Protein AF-A0A7C6B3S3-F1 (afdb_monomer)

Radius of gyration: 35.42 Å; Cα contacts (8 Å, |Δi|>4): 710; chains: 1; bounding box: 108×41×138 Å

Solvent-accessible surface area (backbone atoms only — not comparable to full-atom values): 19654 Å² total; per-residue (Å²): 138,85,82,85,85,85,84,78,84,82,81,82,79,75,81,81,76,79,78,76,74,75,76,74,78,47,40,85,30,34,66,40,97,42,70,70,53,18,50,42,45,43,53,39,39,63,41,96,55,43,58,76,53,34,40,85,61,38,69,38,46,30,40,84,36,78,97,52,14,33,35,31,37,24,26,23,55,91,42,70,85,39,47,28,37,41,39,25,62,50,84,74,76,71,80,56,57,76,41,40,40,87,33,80,65,52,55,71,48,27,44,33,47,37,73,55,35,57,54,45,62,74,61,28,47,87,62,33,31,43,70,36,30,50,58,38,74,49,68,94,46,97,83,47,70,33,37,33,35,40,23,69,58,47,23,37,44,33,36,28,89,76,62,91,67,81,86,44,66,30,56,40,42,71,73,56,29,59,54,40,51,75,64,54,23,53,81,50,35,31,56,63,75,36,51,76,39,84,47,62,23,59,75,68,45,38,26,40,40,30,43,28,67,35,19,34,42,36,35,31,67,37,76,97,54,46,78,42,72,35,63,41,41,71,62,52,27,61,56,40,52,74,47,49,30,38,68,23,67,36,17,47,69,74,39,58,77,39,80,43,98,88,65,30,38,39,31,38,28,70,46,27,34,40,35,28,43,88,98,50,76,58,41,83,45,66,55,82,63,45,80,45,57,39,76,84,62,82,82,77,84,76,55,86,73,38,72,48,71,40,39,56,48,36,19,27,84,88,67,48,74,51,84,90,62,91,57,88,86,87,66,98,46,62,90,59,37,37,78,50,80,54,69,51,32,33,38,39,35,57

Foldseek 3Di:
DDDDDDDDDDDDDDPPPPPPPPPPFQDFQAPQPDPLVSVLSVVQCPPPNVVQQFDPPWPDHWDDFLVAKIKTWTATPVGRPQIKIKIAQHSDSDFAPQCFLVDRGGGRIEIQGRQRCVVCVVCDCVRQNAWSYHWDWFDDFPLAIWIWTHHDQLKIKIAQPPDPDDDGIEMDHPPVSVVLVVCVHCVWQRAWPDYWDWDAFCLRWIWIWTHHRFWIKIATCDDPRHRDIEIGGPPRRVVCVVQPHLNGQFHAWPDYWDQDPVQKIWTHGPQFIWIDHVVGHIDTGGDFDDKDKPPPDPPDDDDAFDKDKIFIWTAHPVRDTDPPDFDDDDDPDCVVWNWDDDTRMIMIHD

Sequence (350 aa):
MVHPPMRYPRLLLLPAALACGLAQTVDVGTGAPNEAIRQRFIQAYFRNGFYTLVSLPPASPVRSFGGTGLIQLFHGAADEKATYAIIKADTSTAYPPAGQGDEGPPIDTFQVLAEMYAYYSDVSVGTAGFPTTDTRTCPPTNAGACQYQLFSKNYALFVYPQATSGQQSFLIKDPFYTSWKNAGGASTLGPATGNESTVKSSGGTSGVFQPFANGALVRITSGTYNGRSFMVQQPVWALYLYHGGYSGLLGFPLSDELALADGRRRQNFEGGSVEYAPGSAATLRLPVSNVSIQPATTPVRMNLGETLTLTVVLYAANGTQLTDRAVNWSTSNGRVVSLQVSGNSVILKA

pLDDT: mean 90.24, std 14.17, range [36.56, 98.69]

Secondary structure (DSSP, 8-state):
--PPPP-----------------PPP-TTTT-SSHHHHHHHHHHHHGGGGGGTB-SS-SS-SEEETTTEEEEEEEBSS-TT-EEEEEESSS--SPPPTTTTS-SS---EEEE-HHHHHHHHHH-HHHH-SB-S--EEPPP-TT---EEEEETTTEEEEE-TT--SS--EEEE-TTHHHHHHHTTGGGTT-SBSS--EEEE-TTS-EEEEEEETTEEEEEE-SST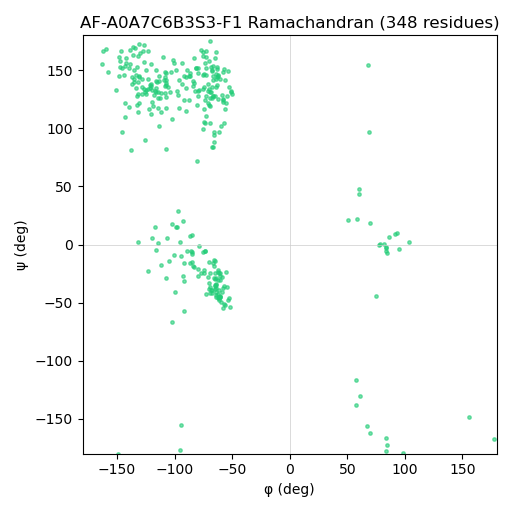TTT-EEEEETTHHHHHHHTTGGGTTS-SB-S-PEEPTTS-EEEEETTEEEEE-TTS--EEEPPP-EEEEES--SS----TT-EEEEEEEEE-TTS-EE-SS------S-TTT-EEEEETTEEEEE-

Nearest PDB structures (foldseek):
  6swz-assembly1_AAA  TM=6.011E-01  e=1.519E-09  Corynebacterium glutamicum
  6sx4-assembly2_BBB  TM=5.740E-01  e=7.063E-09  Corynebacterium glutamicum
  6sx4-assembly4_DDD  TM=5.746E-01  e=8.327E-09  Corynebacterium glutamicum
  1flr-assembly1_H  TM=1.491E-01  e=3.549E+00  Mus musculus

Structure (mmCIF, N/CA/C/O backbone):
data_AF-A0A7C6B3S3-F1
#
_entry.id   AF-A0A7C6B3S3-F1
#
loop_
_atom_site.group_PDB
_atom_site.id
_atom_site.type_symbol
_atom_site.label_atom_id
_atom_site.label_alt_id
_atom_site.label_comp_id
_atom_site.label_asym_id
_atom_site.label_entity_id
_atom_site.label_seq_id
_atom_site.pdbx_PDB_ins_code
_atom_site.Cartn_x
_atom_site.Cartn_y
_atom_site.Cartn_z
_atom_site.occupancy
_atom_site.B_iso_or_equiv
_atom_site.auth_seq_id
_atom_site.auth_comp_id
_atom_site.auth_asym_id
_atom_site.auth_atom_id
_atom_site.pdbx_PDB_model_num
ATOM 1 N N . MET A 1 1 ? 69.220 17.849 -84.336 1.00 40.38 1 MET A N 1
ATOM 2 C CA . MET A 1 1 ? 69.164 18.623 -83.076 1.00 40.38 1 MET A CA 1
ATOM 3 C C . MET A 1 1 ? 67.819 19.341 -83.008 1.00 40.38 1 MET A C 1
ATOM 5 O O . MET A 1 1 ? 67.604 20.279 -83.753 1.00 40.38 1 MET A O 1
ATOM 9 N N . VAL A 1 2 ? 66.816 18.628 -82.489 1.00 43.22 2 VAL A N 1
ATOM 10 C CA . VAL A 1 2 ? 65.996 18.939 -81.292 1.00 43.22 2 VAL A CA 1
ATOM 11 C C . VAL A 1 2 ? 65.063 20.150 -81.459 1.00 43.22 2 VAL A C 1
ATOM 13 O O . VAL A 1 2 ? 65.454 21.297 -81.284 1.00 43.22 2 VAL A O 1
ATOM 16 N N . HIS A 1 3 ? 63.809 19.835 -81.801 1.00 40.50 3 HIS A N 1
ATOM 17 C CA . HIS A 1 3 ? 62.628 20.703 -81.754 1.00 40.50 3 HIS A CA 1
ATOM 18 C C . HIS A 1 3 ? 62.143 20.939 -80.302 1.00 40.50 3 HIS A C 1
ATOM 20 O O . HIS A 1 3 ? 62.419 20.110 -79.431 1.00 40.50 3 HIS A O 1
ATOM 26 N N . PRO A 1 4 ? 61.423 22.045 -80.031 1.00 44.41 4 PRO A N 1
ATOM 27 C CA . PRO A 1 4 ? 61.076 22.503 -78.682 1.00 44.41 4 PRO A CA 1
ATOM 28 C C . PRO A 1 4 ? 59.874 21.745 -78.077 1.00 44.41 4 PRO A C 1
ATOM 30 O O . PRO A 1 4 ? 58.989 21.320 -78.821 1.00 44.41 4 PRO A O 1
ATOM 33 N N . PRO A 1 5 ? 59.774 21.601 -76.738 1.00 43.94 5 PRO A N 1
ATOM 34 C CA . PRO A 1 5 ? 58.640 20.923 -76.119 1.00 43.94 5 PRO A CA 1
ATOM 35 C C . PRO A 1 5 ? 57.460 21.876 -75.853 1.00 43.94 5 PRO A C 1
ATOM 37 O O . PRO A 1 5 ? 57.583 22.874 -75.140 1.00 43.94 5 PRO A O 1
ATOM 40 N N . MET A 1 6 ? 56.289 21.513 -76.385 1.00 39.38 6 MET A N 1
ATOM 41 C CA . MET A 1 6 ? 54.981 22.070 -76.021 1.00 39.38 6 MET A CA 1
ATOM 42 C C . MET A 1 6 ? 54.618 21.699 -74.573 1.00 39.38 6 MET A C 1
ATOM 44 O O . MET A 1 6 ? 54.629 20.526 -74.200 1.00 39.38 6 MET A O 1
ATOM 48 N N . ARG A 1 7 ? 54.262 22.697 -73.754 1.00 40.69 7 ARG A N 1
ATOM 49 C CA . ARG A 1 7 ? 53.704 22.506 -72.406 1.00 40.69 7 ARG A CA 1
ATOM 50 C C . ARG A 1 7 ? 52.176 22.431 -72.484 1.00 40.69 7 ARG A C 1
ATOM 52 O O . ARG A 1 7 ? 51.533 23.422 -72.809 1.00 40.69 7 ARG A O 1
ATOM 59 N N . TYR A 1 8 ? 51.609 21.274 -72.148 1.00 42.69 8 TYR A N 1
ATOM 60 C CA . TYR A 1 8 ? 50.171 21.094 -71.926 1.00 42.69 8 TYR A CA 1
ATOM 61 C C . TYR A 1 8 ? 49.786 21.481 -70.485 1.00 42.69 8 TYR A C 1
ATOM 63 O O . TYR A 1 8 ? 50.522 21.136 -69.554 1.00 42.69 8 TYR A O 1
ATOM 71 N N . PRO A 1 9 ? 48.635 22.141 -70.257 1.00 41.69 9 PRO A N 1
ATOM 72 C CA . PRO A 1 9 ? 48.113 22.364 -68.914 1.00 41.69 9 PRO A CA 1
ATOM 73 C C . PRO A 1 9 ? 47.553 21.049 -68.350 1.00 41.69 9 PRO A C 1
ATOM 75 O O . PRO A 1 9 ? 46.695 20.405 -68.954 1.00 41.69 9 PRO A O 1
ATOM 78 N N . ARG A 1 10 ? 48.050 20.630 -67.181 1.00 40.00 10 ARG A N 1
ATOM 79 C CA . ARG A 1 10 ? 47.506 19.490 -66.430 1.00 40.00 10 ARG A CA 1
ATOM 80 C C . ARG A 1 10 ? 46.190 19.905 -65.772 1.00 40.00 10 ARG A C 1
ATOM 82 O O . ARG A 1 10 ? 46.193 20.617 -64.773 1.00 40.00 10 ARG A O 1
ATOM 89 N N . LEU A 1 11 ? 45.082 19.434 -66.335 1.00 38.53 11 LEU A N 1
ATOM 90 C CA . LEU A 1 11 ? 43.764 19.454 -65.710 1.00 38.53 11 LEU A CA 1
ATOM 91 C C . LEU A 1 11 ? 43.776 18.450 -64.541 1.00 38.53 11 LEU A C 1
ATOM 93 O O . LEU A 1 11 ? 43.785 17.239 -64.755 1.00 38.53 11 LEU A O 1
ATOM 97 N N . LEU A 1 12 ? 43.851 18.946 -63.304 1.00 38.59 12 LEU A N 1
ATOM 98 C CA . LEU A 1 12 ? 43.703 18.128 -62.100 1.00 38.59 12 LEU A CA 1
ATOM 99 C C . LEU A 1 12 ? 42.212 17.794 -61.922 1.00 38.59 12 LEU A C 1
ATOM 101 O O . LEU A 1 12 ? 41.437 18.613 -61.437 1.00 38.59 12 LEU A O 1
ATOM 105 N N . LEU A 1 13 ? 41.805 16.594 -62.335 1.00 37.00 13 LEU A N 1
ATOM 106 C CA . LEU A 1 13 ? 40.528 16.006 -61.935 1.00 37.00 13 LEU A CA 1
ATOM 107 C C . LEU A 1 13 ? 40.641 15.550 -60.473 1.00 37.00 13 LEU A C 1
ATOM 109 O O . LEU A 1 13 ? 41.274 14.537 -60.181 1.00 37.00 13 LEU A O 1
ATOM 113 N N . LEU A 1 14 ? 40.038 16.308 -59.554 1.00 39.72 14 LEU A N 1
ATOM 114 C CA . LEU A 1 14 ? 39.742 15.821 -58.207 1.00 39.72 14 LEU A CA 1
ATOM 115 C C . LEU A 1 14 ? 38.632 14.760 -58.296 1.00 39.72 14 LEU A C 1
ATOM 117 O O . LEU A 1 14 ? 37.561 15.065 -58.826 1.00 39.72 14 LEU A O 1
ATOM 121 N N . PRO A 1 15 ? 38.818 13.544 -57.755 1.00 40.81 15 PRO A N 1
ATOM 122 C CA . PRO A 1 15 ? 37.702 12.642 -57.545 1.00 40.81 15 PRO A CA 1
ATOM 123 C C . PRO A 1 15 ? 36.881 13.184 -56.369 1.00 40.81 15 PRO A C 1
ATOM 125 O O . PRO A 1 15 ? 37.326 13.175 -55.222 1.00 40.81 15 PRO A O 1
ATOM 128 N N . ALA A 1 16 ? 35.677 13.679 -56.654 1.00 41.38 16 ALA A N 1
ATOM 129 C CA . ALA A 1 16 ? 34.666 13.904 -55.634 1.00 41.38 16 ALA A CA 1
ATOM 130 C C . ALA A 1 16 ? 34.256 12.533 -55.080 1.00 41.38 16 ALA A C 1
ATOM 132 O O . ALA A 1 16 ? 33.422 11.834 -55.654 1.00 41.38 16 ALA A O 1
ATOM 133 N N . ALA A 1 17 ? 34.897 12.117 -53.988 1.00 44.88 17 ALA A N 1
ATOM 134 C CA . ALA A 1 17 ? 34.453 10.985 -53.197 1.00 44.88 17 ALA A CA 1
ATOM 135 C C . ALA A 1 17 ? 33.102 11.358 -52.580 1.00 44.88 17 ALA A C 1
ATOM 137 O O . ALA A 1 17 ? 33.027 12.052 -51.566 1.00 44.88 17 ALA A O 1
ATOM 138 N N . LEU A 1 18 ? 32.026 10.927 -53.235 1.00 43.78 18 LEU A N 1
ATOM 139 C CA . LEU A 1 18 ? 30.691 10.914 -52.666 1.00 43.78 18 LEU A CA 1
ATOM 140 C C . LEU A 1 18 ? 30.724 9.905 -51.509 1.00 43.78 18 LEU A C 1
ATOM 142 O O . LEU A 1 18 ? 30.507 8.709 -51.696 1.00 43.78 18 LEU A O 1
ATOM 146 N N . ALA A 1 19 ? 31.079 10.373 -50.313 1.00 43.09 19 ALA A N 1
ATOM 147 C CA . ALA A 1 19 ? 30.899 9.617 -49.086 1.00 43.09 19 ALA A CA 1
ATOM 148 C C . ALA A 1 19 ? 29.391 9.508 -48.845 1.00 43.09 19 ALA A C 1
ATOM 150 O O . ALA A 1 19 ? 28.784 10.322 -48.153 1.00 43.09 19 ALA A O 1
ATOM 151 N N . CYS A 1 20 ? 28.773 8.519 -49.487 1.00 36.56 20 CYS A N 1
ATOM 152 C CA . CYS A 1 20 ? 27.436 8.061 -49.171 1.00 36.56 20 CYS A CA 1
ATOM 153 C C . CYS A 1 20 ? 27.515 7.442 -47.771 1.00 36.56 20 CYS A C 1
ATOM 155 O O . CYS A 1 20 ? 27.763 6.248 -47.618 1.00 36.56 20 CYS A O 1
ATOM 157 N N . GLY A 1 21 ? 27.415 8.284 -46.740 1.00 40.66 21 GLY A N 1
ATOM 158 C CA . GLY A 1 21 ? 27.263 7.834 -45.368 1.00 40.66 21 GLY A CA 1
ATOM 159 C C . GLY A 1 21 ? 25.985 7.014 -45.302 1.00 40.66 21 GLY A C 1
ATOM 160 O O . GLY A 1 21 ? 24.892 7.572 -45.330 1.00 40.66 21 GLY A O 1
ATOM 161 N N . LEU A 1 22 ? 26.118 5.690 -45.275 1.00 45.03 22 LEU A N 1
ATOM 162 C CA . LEU A 1 22 ? 25.024 4.800 -44.925 1.00 45.03 22 LEU A CA 1
ATOM 163 C C . LEU A 1 22 ? 24.644 5.160 -43.489 1.00 45.03 22 LEU A C 1
ATOM 165 O O . LEU A 1 22 ? 25.315 4.744 -42.545 1.00 45.03 22 LEU A O 1
ATOM 169 N N . ALA A 1 23 ? 23.615 5.991 -43.326 1.00 52.91 23 ALA A N 1
ATOM 170 C CA . ALA A 1 23 ? 22.948 6.141 -42.048 1.00 52.91 23 ALA A CA 1
ATOM 171 C C . ALA A 1 23 ? 22.475 4.736 -41.670 1.00 52.91 23 ALA A C 1
ATOM 173 O O . ALA A 1 23 ? 21.572 4.193 -42.306 1.00 52.91 23 ALA A O 1
ATOM 174 N N . GLN A 1 24 ? 23.169 4.100 -40.723 1.00 56.66 24 GLN A N 1
ATOM 175 C CA . GLN A 1 24 ? 22.771 2.792 -40.228 1.00 56.66 24 GLN A CA 1
ATOM 176 C C . GLN A 1 24 ? 21.327 2.920 -39.756 1.00 56.66 24 GLN A C 1
ATOM 178 O O . GLN A 1 24 ? 21.021 3.767 -38.916 1.00 56.66 24 GLN A O 1
ATOM 183 N N . THR A 1 25 ? 20.439 2.114 -40.332 1.00 70.75 25 THR A N 1
ATOM 184 C CA . THR A 1 25 ? 19.059 2.024 -39.870 1.00 70.75 25 THR A CA 1
ATOM 185 C C . THR A 1 25 ? 19.105 1.648 -38.397 1.00 70.75 25 THR A C 1
ATOM 187 O O . THR A 1 25 ? 19.651 0.601 -38.037 1.00 70.75 25 THR A O 1
ATOM 190 N N . VAL A 1 26 ? 18.610 2.535 -37.535 1.00 83.44 26 VAL A N 1
ATOM 191 C CA . VAL A 1 26 ? 18.507 2.241 -36.108 1.00 83.44 26 VAL A CA 1
ATOM 192 C C . VAL A 1 26 ? 17.563 1.053 -35.974 1.00 83.44 26 VAL A C 1
ATOM 194 O O . VAL A 1 26 ? 16.452 1.077 -36.493 1.00 83.44 26 VAL A O 1
ATOM 197 N N . ASP A 1 27 ? 18.040 0.006 -35.315 1.00 93.19 27 ASP A N 1
ATOM 198 C CA . ASP A 1 27 ? 17.319 -1.237 -35.076 1.00 93.19 27 ASP A CA 1
ATOM 199 C C . ASP A 1 27 ? 17.430 -1.580 -33.583 1.00 93.19 27 ASP A C 1
ATOM 201 O O . ASP A 1 27 ? 18.133 -0.909 -32.810 1.00 93.19 27 ASP A O 1
ATOM 205 N N . VAL A 1 28 ? 16.705 -2.598 -33.139 1.00 96.12 28 VAL A N 1
ATOM 206 C CA . VAL A 1 28 ? 16.713 -3.052 -31.751 1.00 96.12 28 VAL A CA 1
ATOM 207 C C . VAL A 1 28 ? 18.137 -3.435 -31.339 1.00 96.12 28 VAL A C 1
ATOM 209 O O . VAL A 1 28 ? 18.801 -4.272 -31.955 1.00 96.12 28 VAL A O 1
ATOM 212 N N . GLY A 1 29 ? 18.630 -2.791 -30.283 1.00 95.75 29 GLY A N 1
ATOM 213 C CA . GLY A 1 29 ? 19.980 -2.976 -29.765 1.00 95.75 29 GLY A CA 1
ATOM 214 C C . GLY A 1 29 ? 21.100 -2.275 -30.553 1.00 95.75 29 GLY A C 1
ATOM 215 O O . GLY A 1 29 ? 22.258 -2.361 -30.139 1.00 95.75 29 GLY A O 1
ATOM 216 N N . THR A 1 30 ? 20.808 -1.558 -31.648 1.00 96.50 30 THR A N 1
ATOM 217 C CA . THR A 1 30 ? 21.806 -0.728 -32.352 1.00 96.50 30 THR A CA 1
ATOM 218 C C . THR A 1 30 ? 22.380 0.319 -31.399 1.00 96.50 30 THR A C 1
ATOM 220 O O . THR A 1 30 ? 21.626 1.039 -30.755 1.00 96.50 30 THR A O 1
ATOM 223 N N . GLY A 1 31 ? 23.710 0.417 -31.306 1.00 95.12 31 GLY A N 1
ATOM 224 C CA . GLY A 1 31 ? 24.409 1.300 -30.358 1.00 95.12 31 GLY A CA 1
ATOM 225 C C . GLY A 1 31 ? 24.830 0.627 -29.046 1.00 95.12 31 GLY A C 1
ATOM 226 O O . GLY A 1 31 ? 25.512 1.249 -28.233 1.00 95.12 31 GLY A O 1
ATOM 227 N N . ALA A 1 32 ? 24.470 -0.644 -28.828 1.00 96.12 32 ALA A N 1
ATOM 228 C CA . ALA A 1 32 ? 24.938 -1.387 -27.663 1.00 96.12 32 ALA A CA 1
ATOM 229 C C . ALA A 1 32 ? 26.479 -1.544 -27.674 1.00 96.12 32 ALA A C 1
ATOM 231 O O . ALA A 1 32 ? 27.058 -1.758 -28.741 1.00 96.12 32 ALA A O 1
ATOM 232 N N . PRO A 1 33 ? 27.157 -1.517 -26.507 1.00 95.56 33 PRO A N 1
ATOM 233 C CA . PRO A 1 33 ? 28.623 -1.585 -26.436 1.00 95.56 33 PRO A CA 1
ATOM 234 C C . PRO A 1 33 ? 29.245 -2.879 -26.979 1.00 95.56 33 PRO A C 1
ATOM 236 O O . PRO A 1 33 ? 30.428 -2.909 -27.308 1.00 95.56 33 PRO A O 1
ATOM 239 N N . ASN A 1 34 ? 28.481 -3.971 -27.007 1.00 94.88 34 ASN A N 1
ATOM 240 C CA . ASN A 1 34 ? 28.901 -5.267 -27.528 1.00 94.88 34 ASN A CA 1
ATOM 241 C C . ASN A 1 34 ? 27.677 -6.126 -27.878 1.00 94.88 34 ASN A C 1
ATOM 243 O O . ASN A 1 34 ? 26.546 -5.818 -27.489 1.00 94.88 34 ASN A O 1
ATOM 247 N N . GLU A 1 35 ? 27.920 -7.234 -28.580 1.00 94.81 35 GLU A N 1
ATOM 248 C CA . GLU A 1 35 ? 26.860 -8.131 -29.046 1.00 94.81 35 GLU A CA 1
ATOM 249 C C . GLU A 1 35 ? 26.090 -8.794 -27.894 1.00 94.81 35 GLU A C 1
ATOM 251 O O . GLU A 1 35 ? 24.878 -8.957 -27.984 1.00 94.81 35 GLU A O 1
ATOM 256 N N . ALA A 1 36 ? 26.747 -9.109 -26.773 1.00 93.94 36 ALA A N 1
ATOM 257 C CA . ALA A 1 36 ? 26.062 -9.706 -25.628 1.00 93.94 36 ALA A CA 1
ATOM 258 C C . ALA A 1 36 ? 24.993 -8.760 -25.056 1.00 93.94 36 ALA A C 1
ATOM 260 O O . ALA A 1 36 ? 23.876 -9.195 -24.789 1.00 93.94 36 ALA A O 1
ATOM 261 N N . ILE A 1 37 ? 25.299 -7.464 -24.928 1.00 95.94 37 ILE A N 1
ATOM 262 C CA . ILE A 1 37 ? 24.329 -6.446 -24.501 1.00 95.94 37 ILE A CA 1
ATOM 263 C C . ILE A 1 37 ? 23.264 -6.225 -25.576 1.00 95.94 37 ILE A C 1
ATOM 265 O O . ILE A 1 37 ? 22.085 -6.144 -25.240 1.00 95.94 37 ILE A O 1
ATOM 269 N N . ARG A 1 38 ? 23.643 -6.175 -26.860 1.00 96.38 38 ARG A N 1
ATOM 270 C CA . ARG A 1 38 ? 22.681 -6.064 -27.969 1.00 96.38 38 ARG A CA 1
ATOM 271 C C . ARG A 1 38 ? 21.614 -7.158 -27.886 1.00 96.38 38 ARG A C 1
ATOM 273 O O . ARG A 1 38 ? 20.423 -6.858 -27.953 1.00 96.38 38 ARG A O 1
ATOM 280 N N . GLN A 1 39 ? 22.028 -8.400 -27.644 1.00 95.00 39 GLN A N 1
ATOM 281 C CA . GLN A 1 39 ? 21.114 -9.528 -27.470 1.00 95.00 39 GLN A CA 1
ATOM 282 C C . GLN A 1 39 ? 20.185 -9.366 -26.256 1.00 95.00 39 GLN A C 1
ATOM 284 O O . GLN A 1 39 ? 19.039 -9.802 -26.323 1.00 95.00 39 GLN A O 1
ATOM 289 N N . ARG A 1 40 ? 20.603 -8.683 -25.178 1.00 94.75 40 ARG A N 1
ATOM 290 C CA . ARG A 1 40 ? 19.711 -8.378 -24.040 1.00 94.75 40 ARG A CA 1
ATOM 291 C C . ARG A 1 40 ? 18.558 -7.456 -24.426 1.00 94.75 40 ARG A C 1
ATOM 293 O O . ARG A 1 40 ? 17.419 -7.720 -24.048 1.00 94.75 40 ARG A O 1
ATOM 300 N N . PHE A 1 41 ? 18.838 -6.414 -25.210 1.00 97.56 41 PHE A N 1
ATOM 301 C CA . PHE A 1 41 ? 17.806 -5.508 -25.725 1.00 97.56 41 PHE A CA 1
ATOM 302 C C . PHE A 1 41 ? 16.842 -6.237 -26.665 1.00 97.56 41 PHE A C 1
ATOM 304 O O . PHE A 1 41 ? 15.634 -6.053 -26.555 1.00 97.56 41 PHE A O 1
ATOM 311 N N . ILE A 1 42 ? 17.354 -7.123 -27.523 1.00 96.75 42 ILE A N 1
ATOM 312 C CA . ILE A 1 42 ? 16.529 -7.951 -28.415 1.00 96.75 42 ILE A CA 1
ATOM 313 C C . ILE A 1 42 ? 15.641 -8.917 -27.611 1.00 96.75 42 ILE A C 1
ATOM 315 O O . ILE A 1 42 ? 14.443 -9.017 -27.866 1.00 96.75 42 ILE A O 1
ATOM 319 N N . GLN A 1 43 ? 16.187 -9.590 -26.595 1.00 94.81 43 GLN A N 1
ATOM 320 C CA . GLN A 1 43 ? 15.411 -10.469 -25.710 1.00 94.81 43 GLN A CA 1
ATOM 321 C C . GLN A 1 43 ? 14.308 -9.705 -24.972 1.00 94.81 43 GLN A C 1
ATOM 323 O O . GLN A 1 43 ? 13.174 -10.177 -24.896 1.00 94.81 43 GLN A O 1
ATOM 328 N N . ALA A 1 44 ? 14.623 -8.518 -24.448 1.00 96.25 44 ALA A N 1
ATOM 329 C CA . ALA A 1 44 ? 13.634 -7.651 -23.823 1.00 96.25 44 ALA A CA 1
ATOM 330 C C . ALA A 1 44 ? 12.588 -7.154 -24.829 1.00 96.25 44 ALA A C 1
ATOM 332 O O . ALA A 1 44 ? 11.425 -7.073 -24.476 1.00 96.25 44 ALA A O 1
ATOM 333 N N . TYR A 1 45 ? 12.940 -6.891 -26.084 1.00 97.88 45 TYR A N 1
ATOM 334 C CA . TYR A 1 45 ? 11.983 -6.457 -27.105 1.00 97.88 45 TYR A CA 1
ATOM 335 C C . TYR A 1 45 ? 10.913 -7.516 -27.429 1.00 97.88 45 TYR A C 1
ATOM 337 O O . TYR A 1 45 ? 9.742 -7.182 -27.609 1.00 97.88 45 TYR A O 1
ATOM 345 N N . PHE A 1 46 ? 11.277 -8.801 -27.450 1.00 96.56 46 PHE A N 1
ATOM 346 C CA . PHE A 1 46 ? 10.327 -9.885 -27.741 1.00 96.56 46 PHE A CA 1
ATOM 347 C C . PHE A 1 46 ? 9.565 -10.413 -26.519 1.00 96.56 46 PHE A C 1
ATOM 349 O O . PHE A 1 46 ? 8.551 -11.099 -26.671 1.00 96.56 46 PHE A O 1
ATOM 356 N N . ARG A 1 47 ? 10.020 -10.106 -25.300 1.00 94.38 47 ARG A N 1
ATOM 357 C CA . ARG A 1 47 ? 9.366 -10.559 -24.066 1.00 94.38 47 ARG A CA 1
ATOM 358 C C . ARG A 1 47 ? 7.997 -9.885 -23.897 1.00 94.38 47 ARG A C 1
ATOM 360 O O . ARG A 1 47 ? 7.787 -8.769 -24.362 1.00 94.38 47 ARG A O 1
ATOM 367 N N . ASN A 1 48 ? 7.045 -10.566 -23.260 1.00 93.38 48 ASN A N 1
ATOM 368 C CA . ASN A 1 48 ? 5.706 -10.042 -22.932 1.00 93.38 48 ASN A CA 1
ATOM 369 C C . ASN A 1 48 ? 4.933 -9.383 -24.099 1.00 93.38 48 ASN A C 1
ATOM 371 O O . ASN A 1 48 ? 4.035 -8.583 -23.859 1.00 93.38 48 ASN A O 1
ATOM 375 N N . GLY A 1 49 ? 5.280 -9.677 -25.358 1.00 95.50 49 GLY A N 1
ATOM 376 C CA . GLY A 1 49 ? 4.663 -9.025 -26.515 1.00 95.50 49 GLY A CA 1
ATOM 377 C C . GLY A 1 49 ? 5.028 -7.546 -26.694 1.00 95.50 49 GLY A C 1
ATOM 378 O O . GLY A 1 49 ? 4.326 -6.849 -27.411 1.00 95.50 49 GLY A O 1
ATOM 379 N N . PHE A 1 50 ? 6.110 -7.040 -26.089 1.00 97.69 50 PHE A N 1
ATOM 380 C CA . PHE A 1 50 ? 6.482 -5.620 -26.195 1.00 97.69 50 PHE A CA 1
ATOM 381 C C . PHE A 1 50 ? 6.615 -5.145 -27.651 1.00 97.69 50 PHE A C 1
ATOM 383 O O . PHE A 1 50 ? 6.159 -4.054 -27.982 1.00 97.69 50 PHE A O 1
ATOM 390 N N . TYR A 1 51 ? 7.126 -5.999 -28.543 1.00 97.25 51 TYR A N 1
ATOM 391 C CA . TYR A 1 51 ? 7.206 -5.749 -29.986 1.00 97.25 51 TYR A CA 1
ATOM 392 C C . TYR A 1 51 ? 5.869 -5.396 -30.665 1.00 97.25 51 TYR A C 1
ATOM 394 O O . TYR A 1 51 ? 5.889 -4.764 -31.715 1.00 97.25 51 TYR A O 1
ATOM 402 N N . THR A 1 52 ? 4.712 -5.773 -30.102 1.00 97.31 52 THR A N 1
ATOM 403 C CA . THR A 1 52 ? 3.394 -5.401 -30.654 1.00 97.31 52 THR A CA 1
ATOM 404 C C . THR A 1 52 ? 2.918 -4.030 -30.181 1.00 97.31 52 THR A C 1
ATOM 406 O O . THR A 1 52 ? 1.954 -3.497 -30.721 1.00 97.31 52 THR A O 1
ATOM 409 N N . LEU A 1 53 ? 3.542 -3.478 -29.137 1.00 97.06 53 LEU A N 1
ATOM 410 C CA . LEU A 1 53 ? 3.174 -2.193 -28.537 1.00 97.06 53 LEU A CA 1
ATOM 411 C C . LEU A 1 53 ? 3.947 -1.020 -29.146 1.00 97.06 53 LEU A C 1
ATOM 413 O O . LEU A 1 53 ? 3.549 0.131 -28.966 1.00 97.06 53 LEU A O 1
ATOM 417 N N . VAL A 1 54 ? 5.034 -1.302 -29.864 1.00 97.69 54 VAL A N 1
ATOM 418 C CA . VAL A 1 54 ? 5.976 -0.305 -30.379 1.00 97.69 54 VAL A CA 1
ATOM 419 C C . VAL A 1 54 ? 6.193 -0.437 -31.884 1.00 97.69 54 VAL A C 1
ATOM 421 O O . VAL A 1 54 ? 5.998 -1.508 -32.452 1.00 97.69 54 VAL A O 1
ATOM 424 N N . SER A 1 55 ? 6.619 0.643 -32.534 1.00 95.38 55 SER A N 1
ATOM 425 C CA . SER A 1 55 ? 6.958 0.662 -33.959 1.00 95.38 55 SER A CA 1
ATOM 426 C C . SER A 1 55 ? 8.473 0.612 -34.207 1.00 95.38 55 SER A C 1
ATOM 428 O O . SER A 1 55 ? 9.288 0.911 -33.329 1.00 95.38 55 SER A O 1
ATOM 430 N N . LEU A 1 56 ? 8.847 0.192 -35.421 1.00 93.50 56 LEU A N 1
ATOM 431 C CA . LEU A 1 56 ? 10.209 0.280 -35.950 1.00 93.50 56 LEU A CA 1
ATOM 432 C C . LEU A 1 56 ? 10.275 1.363 -37.046 1.00 93.50 56 LEU A C 1
ATOM 434 O O . LEU A 1 56 ? 9.298 1.522 -37.782 1.00 93.50 56 LEU A O 1
ATOM 438 N N . PRO A 1 57 ? 11.418 2.055 -37.214 1.00 94.56 57 PRO A N 1
ATOM 439 C CA . PRO A 1 57 ? 12.643 1.932 -36.415 1.00 94.56 57 PRO A CA 1
ATOM 440 C C . PRO A 1 57 ? 12.475 2.481 -34.980 1.00 94.56 57 PRO A C 1
ATOM 442 O O . PRO A 1 57 ? 11.590 3.305 -34.745 1.00 94.56 57 PRO A O 1
ATOM 445 N N . PRO A 1 58 ? 13.305 2.050 -34.008 1.00 96.38 58 PRO A N 1
ATOM 446 C CA . PRO A 1 58 ? 13.295 2.612 -32.659 1.00 96.38 58 PRO A CA 1
ATOM 447 C C . PRO A 1 58 ? 13.541 4.127 -32.669 1.00 96.38 58 PRO A C 1
ATOM 449 O O . PRO A 1 58 ? 14.278 4.643 -33.511 1.00 96.38 58 PRO A O 1
ATOM 452 N N . ALA A 1 59 ? 12.990 4.828 -31.676 1.00 95.69 59 ALA A N 1
ATOM 453 C CA . ALA A 1 59 ? 13.104 6.281 -31.529 1.00 95.69 59 ALA A CA 1
ATOM 454 C C . ALA A 1 59 ? 14.547 6.744 -31.260 1.00 95.69 59 ALA A C 1
ATOM 456 O O . ALA A 1 59 ? 14.911 7.890 -31.524 1.00 95.69 59 ALA A O 1
ATOM 457 N N . SER A 1 60 ? 15.385 5.864 -30.706 1.00 95.62 60 SER A N 1
ATOM 458 C CA . SER A 1 60 ? 16.812 6.121 -30.521 1.00 95.62 60 SER A CA 1
ATOM 459 C C . SER A 1 60 ? 17.638 4.838 -30.638 1.00 95.62 60 SER A C 1
ATOM 461 O O . SER A 1 60 ? 17.121 3.746 -30.384 1.00 95.62 60 SER A O 1
ATOM 463 N N . PRO A 1 61 ? 18.948 4.931 -30.939 1.00 97.31 61 PRO A N 1
ATOM 464 C CA . PRO A 1 61 ? 19.866 3.841 -30.627 1.00 97.31 61 PRO A CA 1
ATOM 465 C C . PRO A 1 61 ? 19.954 3.636 -29.105 1.00 97.31 61 PRO A C 1
ATOM 467 O O . PRO A 1 61 ? 19.539 4.496 -28.316 1.00 97.31 61 PRO A O 1
ATOM 470 N N . VAL A 1 62 ? 20.521 2.503 -28.693 1.00 98.19 62 VAL A N 1
ATOM 471 C CA . VAL A 1 62 ? 20.977 2.273 -27.322 1.00 98.19 62 VAL A CA 1
ATOM 472 C C . VAL A 1 62 ? 22.007 3.346 -26.975 1.00 98.19 62 VAL A C 1
ATOM 474 O O . VAL A 1 62 ? 22.997 3.530 -27.684 1.00 98.19 62 VAL A O 1
ATOM 477 N N . ARG A 1 63 ? 21.773 4.063 -25.879 1.00 97.25 63 ARG A N 1
ATOM 478 C CA . ARG A 1 63 ? 22.637 5.143 -25.388 1.00 97.25 63 ARG A CA 1
ATOM 479 C C . ARG A 1 63 ? 22.776 5.084 -23.873 1.00 97.25 63 ARG A C 1
ATOM 481 O O . ARG A 1 63 ? 22.009 4.393 -23.207 1.00 97.25 63 ARG A O 1
ATOM 488 N N . SER A 1 64 ? 23.731 5.829 -23.325 1.00 97.19 64 SER A N 1
ATOM 489 C CA . SER A 1 64 ? 23.930 5.922 -21.876 1.00 97.19 64 SER A CA 1
ATOM 490 C C . SER A 1 64 ? 22.716 6.520 -21.151 1.00 97.19 64 SER A C 1
ATOM 492 O O . SER A 1 64 ? 22.019 7.402 -21.666 1.00 97.19 64 SER A O 1
ATOM 494 N N . PHE A 1 65 ? 22.471 6.030 -19.935 1.00 97.50 65 PHE A N 1
ATOM 495 C CA . PHE A 1 65 ? 21.366 6.435 -19.068 1.00 97.50 65 PHE A CA 1
ATOM 496 C C . PHE A 1 65 ? 21.739 6.275 -17.590 1.00 97.50 65 PHE A C 1
ATOM 498 O O . PHE A 1 65 ? 22.260 5.242 -17.187 1.00 97.50 65 PHE A O 1
ATOM 505 N N . GLY A 1 66 ? 21.465 7.283 -16.758 1.00 88.94 66 GLY A N 1
ATOM 506 C CA . GLY A 1 66 ? 21.594 7.150 -15.300 1.00 88.94 66 GLY A CA 1
ATOM 507 C C . GLY A 1 66 ? 22.995 6.809 -14.786 1.00 88.94 66 GLY A C 1
ATOM 508 O O . GLY A 1 66 ? 23.137 5.954 -13.924 1.00 88.94 66 GLY A O 1
ATOM 509 N N . GLY A 1 67 ? 24.041 7.441 -15.316 1.00 92.50 67 GLY A N 1
ATOM 510 C CA . GLY A 1 67 ? 25.425 7.281 -14.848 1.00 92.50 67 GLY A CA 1
ATOM 511 C C . GLY A 1 67 ? 26.105 5.964 -15.248 1.00 92.50 67 GLY A C 1
ATOM 512 O O . GLY A 1 67 ? 27.245 6.002 -15.698 1.00 92.50 67 GLY A O 1
ATOM 513 N N . THR A 1 68 ? 25.421 4.824 -15.131 1.00 95.50 68 THR A N 1
ATOM 514 C CA . THR A 1 68 ? 25.982 3.482 -15.388 1.00 95.50 68 THR A CA 1
ATOM 515 C C . THR A 1 68 ? 25.229 2.680 -16.442 1.00 95.50 68 THR A C 1
ATOM 517 O O . THR A 1 68 ? 25.795 1.755 -17.021 1.00 95.50 68 THR A O 1
ATOM 520 N N . GLY A 1 69 ? 23.961 3.002 -16.674 1.00 97.06 69 GLY A N 1
ATOM 521 C CA . GLY A 1 69 ? 23.051 2.175 -17.448 1.00 97.06 69 GLY A CA 1
ATOM 522 C C . GLY A 1 69 ? 22.940 2.563 -18.913 1.00 97.06 69 GLY A C 1
ATOM 523 O O . GLY A 1 69 ? 23.602 3.473 -19.422 1.00 97.06 69 GLY A O 1
ATOM 524 N N . LEU A 1 70 ? 22.057 1.840 -19.589 1.00 98.50 70 LEU A N 1
ATOM 525 C CA . LEU A 1 70 ? 21.758 1.971 -21.004 1.00 98.50 70 LEU A CA 1
ATOM 526 C C . LEU A 1 70 ? 20.246 2.051 -21.207 1.00 98.50 70 LEU A C 1
ATOM 528 O O . LEU A 1 70 ? 19.482 1.387 -20.506 1.00 98.50 70 LEU A O 1
ATOM 532 N N . ILE A 1 71 ? 19.823 2.832 -22.195 1.00 98.62 71 ILE A N 1
ATOM 533 C CA . ILE A 1 71 ? 18.422 2.969 -22.590 1.00 98.62 71 ILE A CA 1
ATOM 534 C C . ILE A 1 71 ? 18.282 2.924 -24.105 1.00 98.62 71 ILE A C 1
ATOM 536 O O . ILE A 1 71 ? 19.100 3.500 -24.824 1.00 98.62 71 ILE A O 1
ATOM 540 N N . GLN A 1 72 ? 17.214 2.290 -24.576 1.00 98.62 72 GLN A N 1
ATOM 541 C CA . GLN A 1 72 ? 16.721 2.423 -25.940 1.00 98.62 72 GLN A CA 1
ATOM 542 C C . GLN A 1 72 ? 15.256 2.851 -25.903 1.00 98.62 72 GLN A C 1
ATOM 544 O O . GLN A 1 72 ? 14.473 2.279 -25.143 1.00 98.62 72 GLN A O 1
ATOM 549 N N . LEU A 1 73 ? 14.909 3.860 -26.701 1.00 98.31 73 LEU A N 1
ATOM 550 C CA . LEU A 1 73 ? 13.557 4.408 -26.775 1.00 98.31 73 LEU A CA 1
ATOM 551 C C . LEU A 1 73 ? 12.832 3.925 -28.027 1.00 98.31 73 LEU A C 1
ATOM 553 O O . LEU A 1 73 ? 13.447 3.728 -29.076 1.00 98.31 73 LEU A O 1
ATOM 557 N N . PHE A 1 74 ? 11.516 3.791 -27.914 1.00 98.44 74 PHE A N 1
ATOM 558 C CA . PHE A 1 74 ? 10.634 3.329 -28.977 1.00 98.44 74 PHE A CA 1
ATOM 559 C C . PHE A 1 74 ? 9.368 4.187 -29.030 1.00 98.44 74 PHE A C 1
ATOM 561 O O . PHE A 1 74 ? 8.855 4.601 -27.989 1.00 98.44 74 PHE A O 1
ATOM 568 N N . HIS A 1 75 ? 8.858 4.420 -30.237 1.00 97.62 75 HIS A N 1
ATOM 569 C CA . HIS A 1 75 ? 7.543 5.021 -30.450 1.00 97.62 75 HIS A CA 1
ATOM 570 C C . HIS A 1 75 ? 6.453 3.964 -30.266 1.00 97.62 75 HIS A C 1
ATOM 572 O O . HIS A 1 75 ? 6.672 2.788 -30.565 1.00 97.62 75 HIS A O 1
ATOM 578 N N . GLY A 1 76 ? 5.280 4.361 -29.780 1.00 97.38 76 GLY A N 1
ATOM 579 C CA . GLY A 1 76 ? 4.125 3.475 -29.705 1.00 97.38 76 GLY A CA 1
ATOM 580 C C . GLY A 1 76 ? 3.601 3.093 -31.089 1.00 97.38 76 GLY A C 1
ATOM 581 O O . GLY A 1 76 ? 3.548 3.920 -31.994 1.00 97.38 76 GLY A O 1
ATOM 582 N N . ALA A 1 77 ? 3.171 1.840 -31.244 1.00 96.88 77 ALA A N 1
ATOM 583 C CA . ALA A 1 77 ? 2.565 1.353 -32.485 1.00 96.88 77 ALA A CA 1
ATOM 584 C C . ALA A 1 77 ? 1.171 1.955 -32.737 1.00 96.88 77 ALA A C 1
ATOM 586 O O . ALA A 1 77 ? 0.784 2.162 -33.883 1.00 96.88 77 ALA A O 1
ATOM 587 N N . ALA A 1 78 ? 0.412 2.217 -31.666 1.00 95.19 78 ALA A N 1
ATOM 588 C CA . ALA A 1 78 ? -0.928 2.808 -31.737 1.00 95.19 78 ALA A CA 1
ATOM 589 C C . ALA A 1 78 ? -0.926 4.343 -31.612 1.00 95.19 78 ALA A C 1
ATOM 591 O O . ALA A 1 78 ? -1.827 5.001 -32.125 1.00 95.19 78 ALA A O 1
ATOM 592 N N . ASP A 1 79 ? 0.074 4.905 -30.931 1.00 94.44 79 ASP A N 1
ATOM 593 C CA . ASP A 1 79 ? 0.282 6.345 -30.771 1.00 94.44 79 ASP A CA 1
ATOM 594 C C . ASP A 1 79 ? 1.786 6.633 -30.808 1.00 94.44 79 ASP A C 1
ATOM 596 O O . ASP A 1 79 ? 2.518 6.292 -29.878 1.00 94.44 79 ASP A O 1
ATOM 600 N N . GLU A 1 80 ? 2.250 7.274 -31.878 1.00 92.44 80 GLU A N 1
ATOM 601 C CA . GLU A 1 80 ? 3.671 7.578 -32.086 1.00 92.44 80 GLU A CA 1
ATOM 602 C C . GLU A 1 80 ? 4.235 8.573 -31.057 1.00 92.44 80 GLU A C 1
ATOM 604 O O . GLU A 1 80 ? 5.456 8.655 -30.877 1.00 92.44 80 GLU A O 1
ATOM 609 N N . LYS A 1 81 ? 3.367 9.323 -30.358 1.00 93.12 81 LYS A N 1
ATOM 610 C CA . LYS A 1 81 ? 3.771 10.225 -29.268 1.00 93.12 81 LYS A CA 1
ATOM 611 C C . LYS A 1 81 ? 4.067 9.469 -27.976 1.00 93.12 81 LYS A C 1
ATOM 613 O O . LYS A 1 81 ? 4.837 9.960 -27.148 1.00 93.12 81 LYS A O 1
ATOM 618 N N . ALA A 1 82 ? 3.485 8.285 -27.799 1.00 96.00 82 ALA A N 1
ATOM 619 C CA . ALA A 1 82 ? 3.754 7.439 -26.649 1.00 96.00 82 ALA A CA 1
ATOM 620 C C . ALA A 1 82 ? 5.199 6.924 -26.721 1.00 96.00 82 ALA A C 1
ATOM 622 O O . ALA A 1 82 ? 5.615 6.344 -27.724 1.00 96.00 82 ALA A O 1
ATOM 623 N N . THR A 1 83 ? 5.976 7.138 -25.657 1.00 98.00 83 THR A N 1
ATOM 624 C CA . THR A 1 83 ? 7.388 6.733 -25.609 1.00 98.00 83 THR A CA 1
ATOM 625 C C . THR A 1 83 ? 7.566 5.544 -24.684 1.00 98.00 83 THR A C 1
ATOM 627 O O . THR A 1 83 ? 7.352 5.657 -23.484 1.00 98.00 83 THR A O 1
ATOM 630 N N . TYR A 1 84 ? 8.012 4.425 -25.238 1.00 98.50 84 TYR A N 1
ATOM 631 C CA . TYR A 1 84 ? 8.368 3.220 -24.497 1.00 98.50 84 TYR A CA 1
ATOM 632 C C . TYR A 1 84 ? 9.884 3.141 -24.340 1.00 98.50 84 TYR A C 1
ATOM 634 O O . TYR A 1 84 ? 10.633 3.689 -25.155 1.00 98.50 84 TYR A O 1
ATOM 642 N N . ALA A 1 85 ? 10.352 2.416 -23.327 1.00 98.62 85 ALA A N 1
ATOM 643 C CA . ALA A 1 85 ? 11.778 2.219 -23.119 1.00 98.62 85 ALA A CA 1
ATOM 644 C C . ALA A 1 85 ? 12.131 0.772 -22.785 1.00 98.62 85 ALA A C 1
ATOM 646 O O . ALA A 1 85 ? 11.372 0.044 -22.150 1.00 98.62 85 ALA A O 1
ATOM 647 N N . ILE A 1 86 ? 13.341 0.388 -23.176 1.00 98.69 86 ILE A N 1
ATOM 648 C CA . ILE A 1 86 ? 14.041 -0.775 -22.641 1.00 98.69 86 ILE A CA 1
ATOM 649 C C . ILE A 1 86 ? 15.271 -0.246 -21.905 1.00 98.69 86 ILE A C 1
ATOM 651 O O . ILE A 1 86 ? 16.043 0.529 -22.476 1.00 98.69 86 ILE A O 1
ATOM 655 N N . ILE A 1 87 ? 15.434 -0.625 -20.637 1.00 98.50 87 ILE A N 1
ATOM 656 C CA . ILE A 1 87 ? 16.463 -0.078 -19.744 1.00 98.50 87 ILE A CA 1
ATOM 657 C C . ILE A 1 87 ? 17.286 -1.207 -19.130 1.00 98.50 87 ILE A C 1
ATOM 659 O O . ILE A 1 87 ? 16.732 -2.166 -18.600 1.00 98.50 87 ILE A O 1
ATOM 663 N N . LYS A 1 88 ? 18.611 -1.056 -19.141 1.00 96.62 88 LYS A N 1
ATOM 664 C CA . LYS A 1 88 ? 19.563 -1.915 -18.423 1.00 96.62 88 LYS A CA 1
ATOM 665 C C . LYS A 1 88 ? 20.375 -1.069 -17.439 1.00 96.62 88 LYS A C 1
ATOM 667 O O . LYS A 1 88 ? 20.785 0.040 -17.777 1.00 96.62 88 LYS A O 1
ATOM 672 N N . ALA A 1 89 ? 20.605 -1.579 -16.230 1.00 95.69 89 ALA A N 1
ATOM 673 C CA . ALA A 1 89 ? 21.202 -0.810 -15.128 1.00 95.69 89 ALA A CA 1
ATOM 674 C C . ALA A 1 89 ? 22.717 -0.556 -15.253 1.00 95.69 89 ALA A C 1
ATOM 676 O O . ALA A 1 89 ? 23.250 0.400 -14.685 1.00 95.69 89 ALA A O 1
ATOM 677 N N . ASP A 1 90 ? 23.414 -1.407 -15.999 1.00 93.50 90 ASP A N 1
ATOM 678 C CA . ASP A 1 90 ? 24.864 -1.373 -16.157 1.00 93.50 90 ASP A CA 1
ATOM 679 C C . ASP A 1 90 ? 25.298 -1.889 -17.539 1.00 93.50 90 ASP A C 1
ATOM 681 O O . ASP A 1 90 ? 24.485 -2.286 -18.374 1.00 93.50 90 ASP A O 1
ATOM 685 N N . THR A 1 91 ? 26.604 -1.902 -17.790 1.00 93.81 91 THR A N 1
ATOM 686 C CA . THR A 1 91 ? 27.210 -2.492 -18.992 1.00 93.81 91 THR A CA 1
ATOM 687 C C . THR A 1 91 ? 27.760 -3.901 -18.744 1.00 93.81 91 THR A C 1
ATOM 689 O O . THR A 1 91 ? 28.527 -4.418 -19.559 1.00 93.81 91 THR A O 1
ATOM 692 N N . SER A 1 92 ? 27.378 -4.546 -17.637 1.00 91.94 92 SER A N 1
ATOM 693 C CA . SER A 1 92 ? 27.807 -5.909 -17.336 1.00 91.94 92 SER A CA 1
ATOM 694 C C . SER A 1 92 ? 27.199 -6.888 -18.333 1.00 91.94 92 SER A C 1
ATOM 696 O O . SER A 1 92 ? 26.009 -6.830 -18.651 1.00 91.94 92 SER A O 1
ATOM 698 N N . THR A 1 93 ? 28.016 -7.817 -18.820 1.00 89.56 93 THR A N 1
ATOM 699 C CA . THR A 1 93 ? 27.571 -8.948 -19.644 1.00 89.56 93 THR A CA 1
ATOM 700 C C . THR A 1 93 ? 27.307 -10.203 -18.811 1.00 89.56 93 THR A C 1
ATOM 702 O O . THR A 1 93 ? 26.745 -11.170 -19.334 1.00 89.56 93 THR A O 1
ATOM 705 N N . ALA A 1 94 ? 27.688 -10.193 -17.527 1.00 87.50 94 ALA A N 1
ATOM 706 C CA . ALA A 1 94 ? 27.458 -11.303 -16.615 1.00 87.50 94 ALA A CA 1
ATOM 707 C C . ALA A 1 94 ? 25.956 -11.517 -16.420 1.00 87.50 94 ALA A C 1
ATOM 709 O O . ALA A 1 94 ? 25.194 -10.568 -16.243 1.00 87.50 94 ALA A O 1
ATOM 710 N N . TYR A 1 95 ? 25.530 -12.777 -16.471 1.00 80.50 95 TYR A N 1
ATOM 711 C CA . TYR A 1 95 ? 24.136 -13.114 -16.237 1.00 80.50 95 TYR A CA 1
ATOM 712 C C . TYR A 1 95 ? 23.799 -12.869 -14.755 1.00 80.50 95 TYR A C 1
ATOM 714 O O . TYR A 1 95 ? 24.559 -13.320 -13.892 1.00 80.50 95 TYR A O 1
ATOM 722 N N . PRO A 1 96 ? 22.697 -12.168 -14.445 1.00 83.12 96 PRO A N 1
ATOM 723 C CA . PRO A 1 96 ? 22.276 -11.967 -13.063 1.00 83.12 96 PRO A CA 1
ATOM 724 C C . PRO A 1 96 ? 21.913 -13.304 -12.380 1.00 83.12 96 PRO A C 1
ATOM 726 O O . PRO A 1 96 ? 21.496 -14.240 -13.067 1.00 83.12 96 PRO A O 1
ATOM 729 N N . PRO A 1 97 ? 22.024 -13.455 -11.046 1.00 80.25 97 PRO A N 1
ATOM 730 C CA . PRO A 1 97 ? 21.503 -14.635 -10.361 1.00 80.25 97 PRO A CA 1
ATOM 731 C C . PRO A 1 97 ? 19.999 -14.820 -10.610 1.00 80.25 97 PRO A C 1
ATOM 733 O O . PRO A 1 97 ? 19.261 -13.845 -10.754 1.00 80.25 97 PRO A O 1
ATOM 736 N N . ALA A 1 98 ? 19.533 -16.074 -10.632 1.00 77.25 98 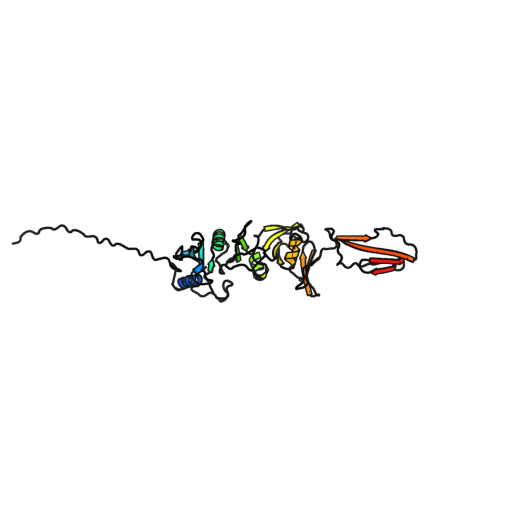ALA A N 1
ATOM 737 C CA . ALA A 1 98 ? 18.105 -16.396 -10.707 1.00 77.25 98 ALA A CA 1
ATOM 738 C C . ALA A 1 98 ? 17.310 -15.638 -9.635 1.00 77.25 98 ALA A C 1
ATOM 740 O O . ALA A 1 98 ? 17.712 -15.613 -8.472 1.00 77.25 98 ALA A O 1
ATOM 741 N N . GLY A 1 99 ? 16.202 -15.005 -10.028 1.00 65.94 99 GLY A N 1
ATOM 742 C CA . GLY A 1 99 ? 15.397 -14.182 -9.123 1.00 65.94 99 GLY A CA 1
ATOM 743 C C . GLY A 1 99 ? 15.886 -12.742 -8.930 1.00 65.94 99 GLY A C 1
ATOM 744 O O . GLY A 1 99 ? 15.204 -11.965 -8.258 1.00 65.94 99 GLY A O 1
ATOM 745 N N . GLN A 1 100 ? 17.041 -12.345 -9.485 1.00 68.56 100 GLN A N 1
ATOM 746 C CA . GLN A 1 100 ? 17.473 -10.947 -9.424 1.00 68.56 100 GLN A CA 1
ATOM 747 C C . GLN A 1 100 ? 16.511 -10.081 -10.243 1.00 68.56 100 GLN A C 1
ATOM 749 O O . GLN A 1 100 ? 16.239 -10.367 -11.406 1.00 68.56 100 GLN A O 1
ATOM 754 N N . GLY A 1 101 ? 15.998 -9.024 -9.611 1.00 65.12 101 GLY A N 1
ATOM 755 C CA . GLY A 1 101 ? 14.961 -8.183 -10.197 1.00 65.12 101 GLY A CA 1
ATOM 756 C C . GLY A 1 101 ? 13.529 -8.581 -9.830 1.00 65.12 101 GLY A C 1
ATOM 757 O O . GLY A 1 101 ? 12.588 -8.064 -10.405 1.00 65.12 101 GLY A O 1
ATOM 758 N N . ASP A 1 102 ? 13.309 -9.490 -8.87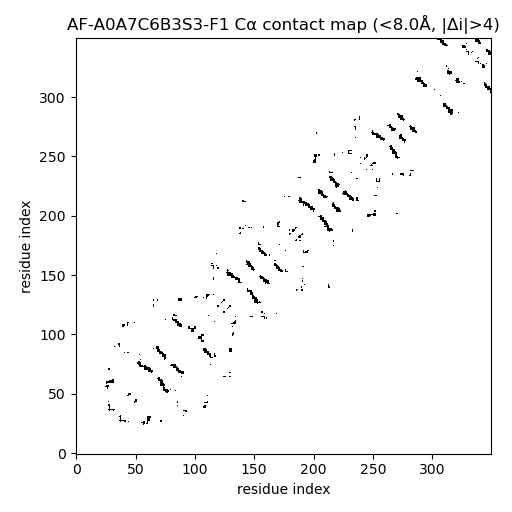5 1.00 72.88 102 ASP A N 1
ATOM 759 C CA . ASP A 1 102 ? 11.951 -9.965 -8.540 1.00 72.88 102 ASP A CA 1
ATOM 760 C C . ASP A 1 102 ? 11.201 -10.599 -9.739 1.00 72.88 102 ASP A C 1
ATOM 762 O O . ASP A 1 102 ? 9.965 -10.674 -9.762 1.00 72.88 102 ASP A O 1
ATOM 766 N N . GLU A 1 103 ? 11.951 -11.055 -10.743 1.00 80.06 103 GLU A N 1
ATOM 767 C CA . GLU A 1 103 ? 11.490 -11.802 -11.912 1.00 80.06 103 GLU A CA 1
ATOM 768 C C . GLU A 1 103 ? 11.947 -13.259 -11.773 1.00 80.06 103 GLU A C 1
ATOM 770 O O . GLU A 1 103 ? 13.061 -13.531 -11.329 1.00 80.06 103 GLU A O 1
ATOM 775 N N . GLY A 1 104 ? 11.083 -14.214 -12.128 1.00 76.00 104 GLY A N 1
ATOM 776 C CA . GLY A 1 104 ? 11.409 -15.645 -12.069 1.00 76.00 104 GLY A CA 1
ATOM 777 C C . GLY A 1 104 ? 12.642 -16.027 -12.906 1.00 76.00 104 GLY A C 1
ATOM 778 O O . GLY A 1 104 ? 13.576 -16.629 -12.367 1.00 76.00 104 GLY A O 1
ATOM 779 N N . PRO A 1 105 ? 12.683 -15.696 -14.212 1.00 81.12 105 PRO A N 1
ATOM 780 C CA . PRO A 1 105 ? 13.881 -15.884 -15.018 1.00 81.12 105 PRO A CA 1
ATOM 781 C C . PRO A 1 105 ? 14.918 -14.806 -14.681 1.00 81.12 105 PRO A C 1
ATOM 783 O O . PRO A 1 105 ? 14.545 -13.659 -14.435 1.00 81.12 105 PRO A O 1
ATOM 786 N N . PRO A 1 106 ? 16.224 -15.114 -14.722 1.00 84.31 106 PRO A N 1
ATOM 787 C CA . PRO A 1 106 ? 17.211 -14.093 -14.443 1.00 84.31 106 PRO A CA 1
ATOM 788 C C . PRO A 1 106 ? 17.289 -13.159 -15.659 1.00 84.31 106 PRO A C 1
ATOM 790 O O . PRO A 1 106 ? 17.570 -13.582 -16.779 1.00 84.31 106 PRO A O 1
ATOM 793 N N . ILE A 1 107 ? 16.946 -11.894 -15.465 1.00 90.06 107 ILE A N 1
ATOM 794 C CA . ILE A 1 107 ? 16.946 -10.867 -16.507 1.00 90.06 107 ILE A CA 1
ATOM 795 C C . ILE A 1 107 ? 17.489 -9.567 -15.911 1.00 90.06 107 ILE A C 1
ATOM 797 O O . ILE A 1 107 ? 17.395 -9.339 -14.711 1.00 90.06 107 ILE A O 1
ATOM 801 N N . ASP A 1 108 ? 18.101 -8.732 -16.742 1.00 92.50 108 ASP A N 1
ATOM 802 C CA . ASP A 1 108 ? 18.787 -7.498 -16.325 1.00 92.50 108 ASP A CA 1
ATOM 803 C C . ASP A 1 108 ? 18.396 -6.274 -17.167 1.00 92.50 108 ASP A C 1
ATOM 805 O O . ASP A 1 108 ? 18.940 -5.183 -16.997 1.00 92.50 108 ASP A O 1
ATOM 809 N N . THR A 1 109 ? 17.484 -6.479 -18.113 1.00 94.88 109 THR A N 1
ATOM 810 C CA . THR A 1 109 ? 17.072 -5.501 -19.112 1.00 94.88 109 THR A CA 1
ATOM 811 C C . THR A 1 109 ? 15.557 -5.480 -19.131 1.00 94.88 109 THR A C 1
ATOM 813 O O . THR A 1 109 ? 14.936 -6.487 -19.479 1.00 94.88 109 THR A O 1
ATOM 816 N N . PHE A 1 110 ? 14.975 -4.355 -18.733 1.00 97.50 110 PHE A N 1
ATOM 817 C CA . PHE A 1 110 ? 13.578 -4.251 -18.332 1.00 97.50 110 PHE A CA 1
ATOM 818 C C . PHE A 1 110 ? 12.778 -3.347 -19.256 1.00 97.50 110 PHE A C 1
ATOM 820 O O . PHE A 1 110 ? 13.249 -2.299 -19.701 1.00 97.50 110 PHE A O 1
ATOM 827 N N . GLN A 1 111 ? 11.551 -3.771 -19.522 1.00 98.19 111 GLN A N 1
ATOM 828 C CA . GLN A 1 111 ? 10.563 -3.047 -20.304 1.00 98.19 111 GLN A CA 1
ATOM 829 C C . GLN A 1 111 ? 9.907 -1.977 -19.436 1.00 98.19 111 GLN A C 1
ATOM 831 O O . GLN A 1 111 ? 9.459 -2.256 -18.321 1.00 98.19 111 GLN A O 1
ATOM 836 N N . VAL A 1 112 ? 9.815 -0.763 -19.966 1.00 98.50 112 VAL A N 1
ATOM 837 C CA . VAL A 1 112 ? 9.077 0.348 -19.368 1.00 98.50 112 VAL A CA 1
ATOM 838 C C . VAL A 1 112 ? 8.009 0.790 -20.363 1.00 98.50 112 VAL A C 1
ATOM 840 O O . VAL A 1 112 ? 8.328 1.276 -21.452 1.00 98.50 112 VAL A O 1
ATOM 843 N N . LEU A 1 113 ? 6.739 0.569 -20.015 1.00 98.06 113 LEU A N 1
ATOM 844 C CA . LEU A 1 113 ? 5.603 0.940 -20.867 1.00 98.06 113 LEU A CA 1
ATOM 845 C C . LEU A 1 113 ? 5.383 2.455 -20.875 1.00 98.06 113 LEU A C 1
ATOM 847 O O . LEU A 1 113 ? 5.845 3.143 -19.972 1.00 98.06 113 LEU A O 1
ATOM 851 N N . ALA A 1 114 ? 4.661 2.968 -21.875 1.00 97.06 114 ALA A N 1
ATOM 852 C CA . ALA A 1 114 ? 4.575 4.406 -22.139 1.00 97.06 114 ALA A CA 1
ATOM 853 C C . ALA A 1 114 ? 4.194 5.274 -20.932 1.00 97.06 114 ALA A C 1
ATOM 855 O O . ALA A 1 114 ? 4.928 6.192 -20.573 1.00 97.06 114 ALA A O 1
ATOM 856 N N . GLU A 1 115 ? 3.084 4.952 -20.271 1.00 95.38 115 GLU A N 1
ATOM 857 C CA . GLU A 1 115 ? 2.583 5.710 -19.116 1.00 95.38 115 GLU A CA 1
ATOM 858 C C . GLU A 1 115 ? 3.545 5.631 -17.920 1.00 95.38 115 GLU A C 1
ATOM 860 O O . GLU A 1 115 ? 3.800 6.615 -17.224 1.00 95.38 115 GLU A O 1
ATOM 865 N N . MET A 1 116 ? 4.151 4.458 -17.715 1.00 97.94 116 MET A N 1
ATOM 866 C CA . MET A 1 116 ? 5.173 4.266 -16.690 1.00 97.94 116 MET A CA 1
ATOM 867 C C . MET A 1 116 ? 6.450 5.043 -17.015 1.00 97.94 116 MET A C 1
ATOM 869 O O . MET A 1 116 ? 7.058 5.618 -16.118 1.00 97.94 116 MET A O 1
ATOM 873 N N . TYR A 1 117 ? 6.856 5.097 -18.285 1.00 98.00 117 TYR A N 1
ATOM 874 C CA . TYR A 1 117 ? 8.039 5.832 -18.719 1.00 98.00 117 TYR A CA 1
ATOM 875 C C . TYR A 1 117 ? 7.845 7.341 -18.574 1.00 98.00 117 TYR A C 1
ATOM 877 O O . TYR A 1 117 ? 8.769 8.020 -18.124 1.00 98.00 117 TYR A O 1
ATOM 885 N N . ALA A 1 118 ? 6.654 7.858 -18.886 1.00 96.62 118 ALA A N 1
ATOM 886 C CA . ALA A 1 118 ? 6.304 9.252 -18.637 1.00 96.62 118 ALA A CA 1
ATOM 887 C C . ALA A 1 118 ? 6.479 9.595 -17.149 1.00 96.62 118 ALA A C 1
ATOM 889 O O . ALA A 1 118 ? 7.243 10.497 -16.811 1.00 96.62 118 ALA A O 1
ATOM 890 N N . TYR A 1 119 ? 5.889 8.800 -16.248 1.00 97.75 119 TYR A N 1
ATOM 891 C CA . TYR A 1 119 ? 6.015 9.047 -14.810 1.00 97.75 119 TYR A CA 1
ATOM 892 C C . TYR A 1 119 ? 7.443 8.841 -14.276 1.00 97.75 119 TYR A C 1
ATOM 894 O O . TYR A 1 119 ? 7.953 9.638 -13.486 1.00 97.75 119 TYR A O 1
ATOM 902 N N . TYR A 1 120 ? 8.129 7.788 -14.717 1.00 98.31 120 TYR A N 1
ATOM 903 C CA . TYR A 1 120 ? 9.507 7.514 -14.317 1.00 98.31 120 TYR A CA 1
ATOM 904 C C . TYR A 1 120 ? 10.482 8.585 -14.816 1.00 98.31 120 TYR A C 1
ATOM 906 O O . TYR A 1 120 ? 11.476 8.853 -14.144 1.00 98.31 120 TYR A O 1
ATOM 914 N N . SER A 1 121 ? 10.202 9.233 -15.950 1.00 96.56 121 SER A N 1
ATOM 915 C CA . SER A 1 121 ? 11.009 10.353 -16.445 1.00 96.56 121 SER A CA 1
ATOM 916 C C . SER A 1 121 ? 10.951 11.556 -15.501 1.00 96.56 121 SER A C 1
ATOM 918 O O . SER A 1 121 ? 11.984 12.187 -15.279 1.00 96.56 121 SER A O 1
ATOM 920 N N . ASP A 1 122 ? 9.797 11.807 -14.873 1.00 96.81 122 ASP A N 1
ATOM 921 C CA . ASP A 1 122 ? 9.635 12.859 -13.861 1.00 96.81 122 ASP A CA 1
ATOM 922 C C . ASP A 1 122 ? 10.311 12.492 -12.531 1.00 96.81 122 ASP A C 1
ATOM 924 O O . ASP A 1 122 ? 10.984 13.318 -11.913 1.00 96.81 122 ASP A O 1
ATOM 928 N N . VAL A 1 123 ? 10.174 11.238 -12.080 1.00 97.25 123 VAL A N 1
ATOM 929 C CA . VAL A 1 123 ? 10.828 10.759 -10.845 1.00 97.25 123 VAL A CA 1
ATOM 930 C C . VAL A 1 123 ? 12.350 10.670 -11.021 1.00 97.25 123 VAL A C 1
ATOM 932 O O . VAL A 1 123 ? 13.112 11.001 -10.109 1.00 97.25 123 VAL A O 1
ATOM 935 N N . SER A 1 124 ? 12.795 10.286 -12.214 1.00 96.88 124 SER A N 1
ATOM 936 C CA . SER A 1 124 ? 14.165 10.026 -12.649 1.00 96.88 124 SER A CA 1
ATOM 937 C C . SER A 1 124 ? 14.849 8.798 -12.031 1.00 96.88 124 SER A C 1
ATOM 939 O O . SER A 1 124 ? 14.624 8.395 -10.884 1.00 96.88 124 SER A O 1
ATOM 941 N N . VAL A 1 125 ? 15.816 8.270 -12.784 1.00 97.44 125 VAL A N 1
ATOM 942 C CA . VAL A 1 125 ? 16.774 7.245 -12.336 1.00 97.44 125 VAL A CA 1
ATOM 943 C C . VAL A 1 125 ? 17.615 7.691 -11.134 1.00 97.44 125 VAL A C 1
ATOM 945 O O . VAL A 1 125 ? 18.023 6.866 -10.318 1.00 97.44 125 VAL A O 1
ATOM 948 N N . GLY A 1 126 ? 17.842 8.999 -10.974 1.00 97.25 126 GLY A N 1
ATOM 949 C CA . GLY A 1 126 ? 18.556 9.552 -9.825 1.00 97.25 126 GLY A CA 1
ATOM 950 C C . GLY A 1 126 ? 17.813 9.323 -8.508 1.00 97.25 126 GLY A C 1
ATOM 951 O O . GLY A 1 126 ? 18.452 9.050 -7.491 1.00 97.25 126 GLY A O 1
ATOM 952 N N . THR A 1 127 ? 16.481 9.359 -8.536 1.00 97.62 127 THR A N 1
ATOM 953 C CA . THR A 1 127 ? 15.629 9.216 -7.347 1.00 97.62 127 THR A CA 1
ATOM 954 C C . THR A 1 127 ? 15.238 7.764 -7.102 1.00 97.62 127 THR A C 1
ATOM 956 O O . THR A 1 127 ? 15.555 7.227 -6.043 1.00 97.62 127 THR A O 1
ATOM 959 N N . ALA A 1 128 ? 14.595 7.114 -8.079 1.00 97.62 128 ALA A N 1
ATOM 960 C CA . ALA A 1 128 ? 14.068 5.756 -7.915 1.00 97.62 128 ALA A CA 1
ATOM 961 C C . ALA A 1 128 ? 15.114 4.656 -8.168 1.00 97.62 128 ALA A C 1
ATOM 963 O O . ALA A 1 128 ? 14.950 3.525 -7.712 1.00 97.62 128 ALA A O 1
ATOM 964 N N . GLY A 1 129 ? 16.218 4.978 -8.846 1.00 97.81 129 GLY A N 1
ATOM 965 C CA . GLY A 1 129 ? 17.165 3.981 -9.342 1.00 97.81 129 GLY A CA 1
ATOM 966 C C . GLY A 1 129 ? 16.726 3.392 -10.678 1.00 97.81 129 GLY A C 1
ATOM 967 O O . GLY A 1 129 ? 15.842 3.933 -11.343 1.00 97.81 129 GLY A O 1
ATOM 968 N N . PHE A 1 130 ? 17.362 2.297 -11.085 1.00 97.56 130 PHE A N 1
ATOM 969 C CA . PHE A 1 130 ? 17.014 1.587 -12.316 1.00 97.56 130 PHE A CA 1
ATOM 970 C C . PHE A 1 130 ? 15.822 0.660 -12.089 1.00 97.56 130 PHE A C 1
ATOM 972 O O . PHE A 1 130 ? 15.658 0.172 -10.968 1.00 97.56 130 PHE A O 1
ATOM 979 N N . PRO A 1 131 ? 15.010 0.384 -13.124 1.00 97.38 131 PRO A N 1
ATOM 980 C CA . PRO A 1 131 ? 13.988 -0.642 -13.026 1.00 97.38 131 PRO A CA 1
ATOM 981 C C . PRO A 1 131 ? 14.601 -1.984 -12.639 1.00 97.38 131 PRO A C 1
ATOM 983 O O . PRO A 1 131 ? 15.689 -2.334 -13.101 1.00 97.38 131 PRO A O 1
ATOM 986 N N . THR A 1 132 ? 13.896 -2.721 -11.792 1.00 95.38 132 THR A N 1
ATOM 987 C CA . THR A 1 132 ? 14.259 -4.082 -11.401 1.00 95.38 132 THR A CA 1
ATOM 988 C C . THR A 1 132 ? 13.277 -5.114 -11.924 1.00 95.38 132 THR A C 1
ATOM 990 O O . THR A 1 132 ? 13.657 -6.265 -11.995 1.00 95.38 132 THR A O 1
ATOM 993 N N . THR A 1 133 ? 12.066 -4.728 -12.331 1.00 95.69 133 THR A N 1
ATOM 994 C CA . THR A 1 133 ? 11.079 -5.602 -12.990 1.00 95.69 133 THR A CA 1
ATOM 995 C C . THR A 1 133 ? 10.683 -5.012 -14.334 1.00 95.69 133 THR A C 1
ATOM 997 O O . THR A 1 133 ? 10.898 -3.821 -14.562 1.00 95.69 133 THR A O 1
ATOM 1000 N N . ASP A 1 134 ? 10.013 -5.783 -15.192 1.00 96.75 134 ASP A N 1
ATOM 1001 C CA . ASP A 1 134 ? 9.227 -5.175 -16.275 1.00 96.75 134 ASP A CA 1
ATOM 1002 C C . ASP A 1 134 ? 8.054 -4.363 -15.685 1.00 96.75 134 ASP A C 1
ATOM 1004 O O . ASP A 1 134 ? 7.670 -4.560 -14.524 1.00 96.75 134 ASP A O 1
ATOM 1008 N N . THR A 1 135 ? 7.471 -3.433 -16.450 1.00 97.19 135 THR A N 1
ATOM 1009 C CA . THR A 1 135 ? 6.177 -2.845 -16.071 1.00 97.19 135 THR A CA 1
ATOM 1010 C C . THR A 1 135 ? 5.104 -3.933 -16.110 1.00 97.19 135 THR A C 1
ATOM 1012 O O . THR A 1 135 ? 4.931 -4.614 -17.121 1.00 97.19 135 THR A O 1
ATOM 1015 N N . ARG A 1 136 ? 4.345 -4.076 -15.023 1.00 92.75 136 ARG A N 1
ATOM 1016 C CA . ARG A 1 136 ? 3.312 -5.107 -14.866 1.00 92.75 136 ARG A CA 1
ATOM 1017 C C . ARG A 1 136 ? 1.950 -4.477 -14.633 1.00 92.75 136 ARG A C 1
ATOM 1019 O O . ARG A 1 136 ? 1.850 -3.378 -14.093 1.00 92.75 136 ARG A O 1
ATOM 1026 N N . THR A 1 137 ? 0.887 -5.195 -14.972 1.00 93.19 137 THR A N 1
ATOM 1027 C CA . THR A 1 137 ? -0.468 -4.824 -14.550 1.00 93.19 137 THR A CA 1
ATOM 1028 C C . THR A 1 137 ? -0.651 -5.156 -13.072 1.00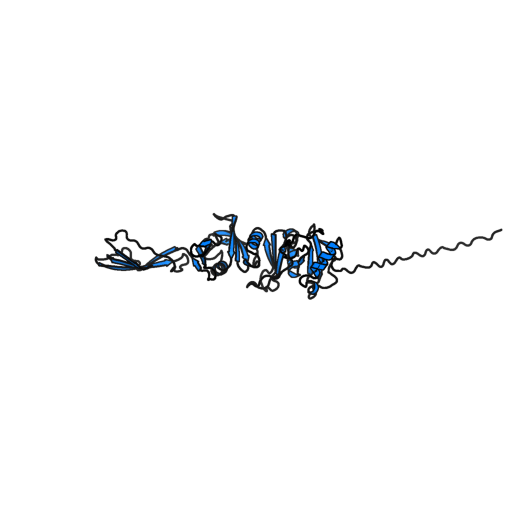 93.19 137 THR A C 1
ATOM 1030 O O . THR A 1 137 ? -0.261 -6.226 -12.604 1.00 93.19 137 THR A O 1
ATOM 1033 N N . CYS A 1 138 ? -1.242 -4.232 -12.326 1.00 91.62 138 CYS A N 1
ATOM 1034 C CA . CYS A 1 138 ? -1.628 -4.459 -10.945 1.00 91.62 138 CYS A CA 1
ATOM 1035 C C . CYS A 1 138 ? -2.692 -5.564 -10.842 1.00 91.62 138 CYS A C 1
ATOM 1037 O O . CYS A 1 138 ? -3.528 -5.691 -11.742 1.00 91.62 138 CYS A O 1
ATOM 1039 N N . PRO A 1 139 ? -2.741 -6.311 -9.726 1.00 88.00 139 PRO A N 1
ATOM 1040 C CA . PRO A 1 139 ? -3.883 -7.164 -9.422 1.00 88.00 139 PRO A CA 1
ATOM 1041 C C . PRO A 1 139 ? -5.203 -6.372 -9.460 1.00 88.00 139 PRO A C 1
ATOM 1043 O O . PRO A 1 139 ? -5.196 -5.180 -9.134 1.00 88.00 139 PRO A O 1
ATOM 1046 N N . PRO A 1 140 ? -6.335 -6.999 -9.831 1.00 79.94 140 PRO A N 1
ATOM 1047 C CA . PRO A 1 140 ? -7.625 -6.322 -9.856 1.00 79.94 140 PRO A CA 1
ATOM 1048 C C . PRO A 1 140 ? -7.970 -5.766 -8.476 1.00 79.94 140 PRO A C 1
ATOM 1050 O O . PRO A 1 140 ? -8.004 -6.505 -7.492 1.00 79.94 140 PRO A O 1
ATOM 1053 N N . THR A 1 141 ? -8.240 -4.466 -8.403 1.00 78.94 141 THR A N 1
ATOM 1054 C CA . THR A 1 141 ? -8.686 -3.812 -7.172 1.00 78.94 141 THR A CA 1
ATOM 1055 C C . THR A 1 141 ? -9.830 -2.850 -7.453 1.00 78.94 141 THR A C 1
ATOM 1057 O O . THR A 1 141 ? -10.030 -2.415 -8.587 1.00 78.94 141 THR A O 1
ATOM 1060 N N . ASN A 1 142 ? -10.547 -2.456 -6.402 1.00 75.25 142 ASN A N 1
ATOM 1061 C CA . ASN A 1 142 ? -11.602 -1.446 -6.503 1.00 75.25 142 ASN A CA 1
ATOM 1062 C C . ASN A 1 142 ? -11.068 -0.052 -6.883 1.00 75.25 142 ASN A C 1
ATOM 1064 O O . ASN A 1 142 ? -11.855 0.805 -7.268 1.00 75.25 142 ASN A O 1
ATOM 1068 N N . ALA A 1 143 ? -9.751 0.181 -6.795 1.00 72.75 143 ALA A N 1
ATOM 1069 C CA . ALA A 1 143 ? -9.119 1.427 -7.229 1.00 72.75 143 ALA A CA 1
ATOM 1070 C C . ALA A 1 143 ? -9.002 1.543 -8.764 1.00 72.75 143 ALA A C 1
ATOM 1072 O O . ALA A 1 143 ? -8.619 2.592 -9.274 1.00 72.75 143 ALA A O 1
ATOM 1073 N N . GLY A 1 144 ? -9.347 0.483 -9.501 1.00 81.06 144 GLY A N 1
ATOM 1074 C CA . GLY A 1 144 ? -9.267 0.427 -10.956 1.00 81.06 144 GLY A CA 1
ATOM 1075 C C . GLY A 1 144 ? -8.004 -0.268 -11.461 1.00 81.06 144 GLY A C 1
ATOM 1076 O O . GLY A 1 144 ? -7.180 -0.772 -10.694 1.00 81.06 144 GLY A O 1
ATOM 1077 N N . ALA A 1 145 ? -7.877 -0.333 -12.786 1.00 88.31 145 ALA A N 1
ATOM 1078 C CA . ALA A 1 145 ? -6.713 -0.916 -13.439 1.00 88.31 145 ALA A CA 1
ATOM 1079 C C . ALA A 1 145 ? -5.503 0.019 -13.304 1.00 88.31 145 ALA A C 1
ATOM 1081 O O . ALA A 1 145 ? -5.577 1.192 -13.673 1.00 88.31 145 ALA A O 1
ATOM 1082 N N . CYS A 1 146 ? -4.380 -0.518 -12.827 1.00 93.88 146 CYS A N 1
ATOM 1083 C CA . CYS A 1 146 ? -3.106 0.191 -12.818 1.00 93.88 146 CYS A CA 1
ATOM 1084 C C . CYS A 1 146 ? -1.968 -0.633 -13.407 1.00 93.88 146 CYS A C 1
ATOM 1086 O O . CYS A 1 146 ? -2.061 -1.851 -13.573 1.00 93.88 146 CYS A O 1
ATOM 1088 N N . GLN A 1 147 ? -0.884 0.065 -13.713 1.00 95.56 147 GLN A N 1
ATOM 1089 C CA . GLN A 1 147 ? 0.430 -0.487 -13.990 1.00 95.56 147 GLN A CA 1
ATOM 1090 C C . GLN A 1 147 ? 1.354 -0.188 -12.812 1.00 95.56 147 GLN A C 1
ATOM 1092 O O . GLN A 1 147 ? 1.220 0.856 -12.173 1.00 95.56 147 GLN A O 1
ATOM 1097 N N . TYR A 1 148 ? 2.304 -1.074 -12.534 1.00 96.88 148 TYR A N 1
ATOM 1098 C CA . TYR A 1 148 ? 3.334 -0.831 -11.534 1.00 96.88 148 TYR A CA 1
ATOM 1099 C C . TYR A 1 148 ? 4.691 -1.389 -11.956 1.00 96.88 148 TYR A C 1
ATOM 1101 O O . TYR A 1 148 ? 4.777 -2.306 -12.776 1.00 96.88 148 TYR A O 1
ATOM 1109 N N . GLN A 1 149 ? 5.756 -0.822 -11.396 1.00 97.69 149 GLN A N 1
ATOM 1110 C CA . GLN A 1 149 ? 7.129 -1.260 -11.641 1.00 97.69 149 GLN A CA 1
ATOM 1111 C C . GLN A 1 149 ? 7.995 -1.037 -10.399 1.00 97.69 149 GLN A C 1
ATOM 1113 O O . GLN A 1 149 ? 7.781 -0.078 -9.652 1.00 97.69 149 GLN A O 1
ATOM 1118 N N . LEU A 1 150 ? 8.943 -1.947 -10.165 1.00 97.19 150 LEU A N 1
ATOM 1119 C CA . LEU A 1 150 ? 9.883 -1.889 -9.044 1.00 97.19 150 LEU A CA 1
ATOM 1120 C C . LEU A 1 150 ? 11.227 -1.311 -9.493 1.00 97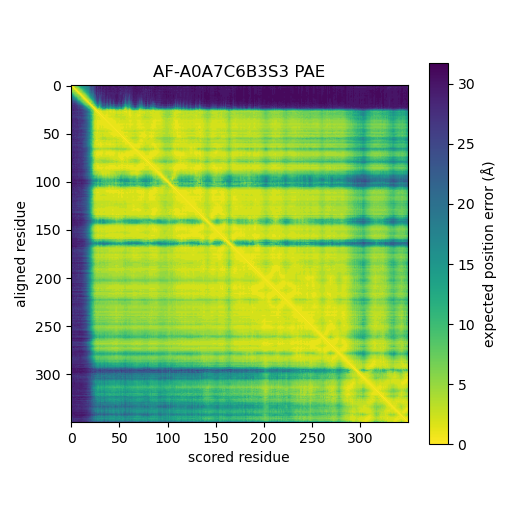.19 150 LEU A C 1
ATOM 1122 O O . LEU A 1 150 ? 11.616 -1.465 -10.653 1.00 97.19 150 LEU A O 1
ATOM 1126 N N . PHE A 1 151 ? 11.926 -0.645 -8.573 1.00 97.56 151 PHE A N 1
ATOM 1127 C CA . PHE A 1 151 ? 13.175 0.055 -8.853 1.00 97.56 151 PHE A CA 1
ATOM 1128 C C . PHE A 1 151 ? 14.225 -0.137 -7.754 1.00 97.56 151 PHE A C 1
ATOM 1130 O O . PHE A 1 151 ? 13.923 -0.357 -6.579 1.00 97.56 151 PHE A O 1
ATOM 1137 N N . SER A 1 152 ? 15.491 0.004 -8.144 1.00 95.50 152 SER A N 1
ATOM 1138 C CA . SER A 1 152 ? 16.656 -0.435 -7.375 1.00 95.50 152 SER A CA 1
ATOM 1139 C C . SER A 1 152 ? 16.953 0.366 -6.103 1.00 95.50 152 SER A C 1
ATOM 1141 O O . SER A 1 152 ? 17.751 -0.092 -5.290 1.00 95.50 152 SER A O 1
ATOM 1143 N N . LYS A 1 153 ? 16.364 1.556 -5.911 1.00 96.69 153 LYS A N 1
ATOM 1144 C CA . LYS A 1 153 ? 16.505 2.344 -4.669 1.00 96.69 153 LYS A CA 1
ATOM 1145 C C . LYS A 1 153 ? 15.337 2.141 -3.702 1.00 96.69 153 LYS A C 1
ATOM 1147 O O . LYS A 1 153 ? 15.016 3.054 -2.946 1.00 96.69 153 LYS A O 1
ATOM 1152 N N . ASN A 1 154 ? 14.710 0.963 -3.733 1.00 96.94 154 ASN A N 1
ATOM 1153 C CA . ASN A 1 154 ? 13.527 0.638 -2.933 1.00 96.94 154 ASN A CA 1
ATOM 1154 C C . ASN A 1 154 ? 12.356 1.578 -3.239 1.00 96.94 154 ASN A C 1
ATOM 1156 O O . ASN A 1 154 ? 11.730 2.146 -2.344 1.00 96.94 154 ASN A O 1
ATOM 1160 N N . TYR A 1 155 ? 12.095 1.755 -4.536 1.00 97.69 155 TYR A N 1
ATOM 1161 C CA . TYR A 1 155 ? 10.930 2.472 -5.039 1.00 97.69 155 TYR A CA 1
ATOM 1162 C C . TYR A 1 155 ? 10.002 1.511 -5.773 1.00 97.69 155 TYR A C 1
ATOM 1164 O O . TYR A 1 155 ? 10.444 0.608 -6.481 1.00 97.69 155 TYR A O 1
ATOM 1172 N N . ALA A 1 156 ? 8.705 1.758 -5.649 1.00 97.94 156 ALA A N 1
ATOM 1173 C CA . ALA A 1 156 ? 7.699 1.211 -6.545 1.00 97.94 156 ALA A CA 1
ATOM 1174 C C . ALA A 1 156 ? 6.871 2.369 -7.094 1.00 97.94 156 ALA A C 1
ATOM 1176 O O . ALA A 1 156 ? 6.420 3.214 -6.322 1.00 97.94 156 ALA A O 1
ATOM 1177 N N . LEU A 1 157 ? 6.684 2.412 -8.409 1.00 98.31 157 LEU A N 1
ATOM 1178 C CA . LEU A 1 157 ? 5.843 3.410 -9.067 1.00 98.31 157 LEU A CA 1
ATOM 1179 C C . LEU A 1 157 ? 4.555 2.745 -9.545 1.00 98.31 157 LEU A C 1
ATOM 1181 O O . LEU A 1 157 ? 4.591 1.611 -10.020 1.00 98.31 157 LEU A O 1
ATOM 1185 N N . PHE A 1 158 ? 3.439 3.457 -9.422 1.00 97.38 158 PHE A N 1
ATOM 1186 C CA . PHE A 1 158 ? 2.097 3.024 -9.804 1.00 97.38 158 PHE A CA 1
ATOM 1187 C C . PHE A 1 158 ? 1.475 4.083 -10.701 1.00 97.38 158 PHE A C 1
ATOM 1189 O O . PHE A 1 158 ? 1.545 5.265 -10.375 1.00 97.38 158 PHE A O 1
ATOM 1196 N N . VAL A 1 159 ? 0.843 3.664 -11.794 1.00 96.06 159 VAL A N 1
ATOM 1197 C CA . VAL A 1 159 ? 0.149 4.554 -12.732 1.00 96.06 159 VAL A CA 1
ATOM 1198 C C . VAL A 1 159 ? -1.236 3.995 -13.036 1.00 96.06 159 VAL A C 1
ATOM 1200 O O . VAL A 1 159 ? -1.371 2.824 -13.386 1.00 96.06 159 VAL A O 1
ATOM 1203 N N . TYR A 1 160 ? -2.264 4.830 -12.908 1.00 94.00 160 TYR A N 1
ATOM 1204 C CA . TYR A 1 160 ? -3.671 4.524 -13.163 1.00 94.00 160 TYR A CA 1
ATOM 1205 C C . TYR A 1 160 ? -4.112 5.227 -14.455 1.00 94.00 160 TYR A C 1
ATOM 1207 O O . TYR A 1 160 ? -4.722 6.296 -14.397 1.00 94.00 160 TYR A O 1
ATOM 1215 N N . PRO A 1 161 ? -3.833 4.646 -15.636 1.00 85.88 161 PRO A N 1
ATOM 1216 C CA . PRO A 1 161 ? -4.008 5.336 -16.917 1.00 85.88 161 PRO A CA 1
ATOM 1217 C C . PRO A 1 161 ? -5.472 5.637 -17.266 1.00 85.88 161 PRO A C 1
ATOM 1219 O O . PRO A 1 161 ? -5.744 6.432 -18.155 1.00 85.88 161 PRO A O 1
ATOM 1222 N N . GLN A 1 162 ? -6.425 4.985 -16.595 1.00 83.88 162 GLN A N 1
ATOM 1223 C CA . GLN A 1 162 ? -7.862 5.145 -16.843 1.00 83.88 162 GLN A CA 1
ATOM 1224 C C . GLN A 1 162 ? -8.574 5.950 -15.746 1.00 83.88 162 GLN A C 1
ATOM 1226 O O . GLN A 1 162 ? -9.800 6.049 -15.751 1.00 83.88 162 GLN A O 1
ATOM 1231 N N . ALA A 1 163 ? -7.843 6.499 -14.771 1.00 81.06 163 ALA A N 1
ATOM 1232 C CA . ALA A 1 163 ? -8.456 7.282 -13.706 1.00 81.06 163 ALA A CA 1
ATOM 1233 C C . ALA A 1 163 ? -8.970 8.620 -14.259 1.00 81.06 163 ALA A C 1
ATOM 1235 O O . ALA A 1 163 ? -8.211 9.438 -14.765 1.00 81.06 163 ALA A O 1
ATOM 1236 N N . THR A 1 164 ? -10.271 8.873 -14.144 1.00 72.44 164 THR A N 1
ATOM 1237 C CA . THR A 1 164 ? -10.918 10.059 -14.734 1.00 72.44 164 THR A CA 1
ATOM 1238 C C . THR A 1 164 ? -10.844 11.310 -13.856 1.00 72.44 164 THR A C 1
ATOM 1240 O O . THR A 1 164 ? -11.277 12.382 -14.271 1.00 72.44 164 THR A O 1
ATOM 1243 N N . SER A 1 165 ? -10.337 11.194 -12.628 1.00 73.12 165 SER A N 1
ATOM 1244 C CA . SER A 1 165 ? -10.235 12.305 -11.680 1.00 73.12 165 SER A CA 1
ATOM 1245 C C . SER A 1 165 ? -9.168 12.041 -10.625 1.00 73.12 165 SER A C 1
ATOM 1247 O O . SER A 1 165 ? -9.005 10.903 -10.190 1.00 73.12 165 SER A O 1
ATOM 1249 N N . GLY A 1 166 ? -8.531 13.107 -10.142 1.00 79.12 166 GLY A N 1
ATOM 1250 C CA . GLY A 1 166 ? -7.515 13.030 -9.094 1.00 79.12 166 GLY A CA 1
ATOM 1251 C C . GLY A 1 166 ? -6.121 12.702 -9.627 1.00 79.12 166 GLY A C 1
ATOM 1252 O O . GLY A 1 166 ? -5.871 12.703 -10.830 1.00 79.12 166 GLY A O 1
ATOM 1253 N N . GLN A 1 167 ? -5.195 12.470 -8.701 1.00 85.25 167 GLN A N 1
ATOM 1254 C CA . GLN A 1 167 ? -3.831 12.071 -9.029 1.00 85.25 167 GLN A CA 1
ATOM 1255 C C . GLN A 1 167 ? -3.828 10.639 -9.585 1.00 85.25 167 GLN A C 1
ATOM 1257 O O . GLN A 1 167 ? -4.473 9.759 -9.025 1.00 85.25 167 GLN A O 1
ATOM 1262 N N . GLN A 1 168 ? -3.106 10.417 -10.684 1.00 90.25 168 GLN A N 1
ATOM 1263 C CA . GLN A 1 168 ? -3.085 9.130 -11.393 1.00 90.25 168 GLN A CA 1
ATOM 1264 C C . GLN A 1 168 ? -1.802 8.329 -11.153 1.00 90.25 168 GLN A C 1
ATOM 1266 O O . GLN A 1 168 ? -1.758 7.140 -11.455 1.00 90.25 168 GLN A O 1
ATOM 1271 N N . SER A 1 169 ? -0.766 8.964 -10.605 1.00 94.81 169 SER A N 1
ATOM 1272 C CA . SER A 1 169 ? 0.551 8.356 -10.427 1.00 94.81 169 SER A CA 1
ATOM 1273 C C . SER A 1 169 ? 0.985 8.446 -8.976 1.00 94.81 169 SER A C 1
ATOM 1275 O O . SER A 1 169 ? 0.947 9.526 -8.387 1.00 94.81 169 SER A O 1
ATOM 1277 N N . PHE A 1 170 ? 1.408 7.331 -8.396 1.00 96.75 170 PHE A N 1
ATOM 1278 C CA . PHE A 1 170 ? 1.798 7.243 -6.991 1.00 96.75 170 PHE A CA 1
ATOM 1279 C C . PHE A 1 170 ? 3.120 6.508 -6.847 1.00 96.75 170 PHE A C 1
ATOM 1281 O O . PHE A 1 170 ? 3.450 5.639 -7.653 1.00 96.75 170 PHE A O 1
ATOM 1288 N N . LEU A 1 171 ? 3.855 6.819 -5.784 1.00 97.56 171 LEU A N 1
ATOM 1289 C CA . LEU A 1 171 ? 5.094 6.127 -5.454 1.00 97.56 171 LEU A CA 1
ATOM 1290 C C . LEU A 1 171 ? 5.058 5.567 -4.041 1.00 97.56 171 LEU A C 1
ATOM 1292 O O . LEU A 1 171 ? 4.446 6.137 -3.139 1.00 97.56 171 LEU A O 1
ATOM 1296 N N . ILE A 1 172 ? 5.780 4.475 -3.844 1.00 98.06 172 ILE A N 1
ATOM 1297 C CA . ILE A 1 172 ? 6.210 3.999 -2.533 1.00 98.06 172 ILE A CA 1
ATOM 1298 C C . ILE A 1 172 ? 7.725 4.131 -2.497 1.00 98.06 172 ILE A C 1
ATOM 1300 O O . ILE A 1 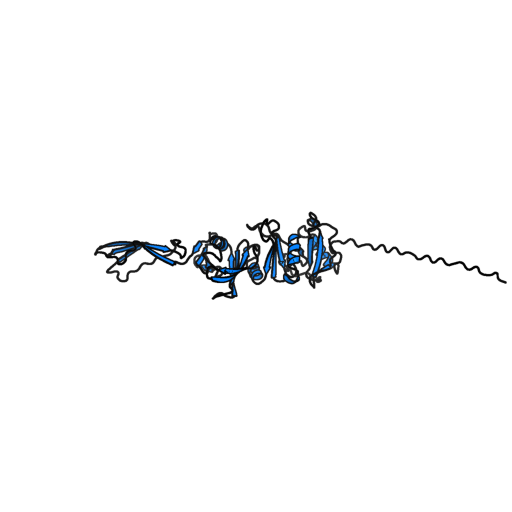172 ? 8.392 3.827 -3.487 1.00 98.06 172 ILE A O 1
ATOM 1304 N N . LYS A 1 173 ? 8.255 4.545 -1.352 1.00 97.88 173 LYS A N 1
ATOM 1305 C CA . LYS A 1 173 ? 9.686 4.575 -1.058 1.00 97.88 173 LYS A CA 1
ATOM 1306 C C . LYS A 1 173 ? 9.939 4.037 0.344 1.00 97.88 173 LYS A C 1
ATOM 1308 O O . LYS A 1 173 ? 9.004 3.820 1.117 1.00 97.88 173 LYS A O 1
ATOM 1313 N N . ASP A 1 174 ? 11.196 3.802 0.688 1.00 96.56 174 ASP A N 1
ATOM 1314 C CA . ASP A 1 174 ? 11.527 3.426 2.058 1.00 96.56 174 ASP A CA 1
ATOM 1315 C C . ASP A 1 174 ? 11.188 4.534 3.073 1.00 96.56 174 ASP A C 1
ATOM 1317 O O . ASP A 1 174 ? 11.358 5.723 2.780 1.00 96.56 174 ASP A O 1
ATOM 1321 N N . PRO A 1 175 ? 10.741 4.149 4.286 1.00 95.38 175 PRO A N 1
ATOM 1322 C CA . PRO A 1 175 ? 10.706 2.776 4.820 1.00 95.38 175 PRO A CA 1
ATOM 1323 C C . PRO A 1 175 ? 9.462 1.949 4.440 1.00 95.38 175 PRO A C 1
ATOM 1325 O O . PRO A 1 175 ? 9.414 0.753 4.728 1.00 95.38 175 PRO A O 1
ATOM 1328 N N . PHE A 1 176 ? 8.442 2.551 3.821 1.00 98.00 176 PHE A N 1
ATOM 1329 C CA . PHE A 1 176 ? 7.202 1.841 3.494 1.00 98.00 176 PHE A CA 1
ATOM 1330 C C . PHE A 1 176 ? 7.356 0.826 2.369 1.00 98.00 176 PHE A C 1
ATOM 1332 O O . PHE A 1 176 ? 6.665 -0.187 2.399 1.00 98.00 176 PHE A O 1
ATOM 1339 N N . TYR A 1 177 ? 8.290 1.030 1.439 1.00 97.62 177 TYR A N 1
ATOM 1340 C CA . TYR A 1 177 ? 8.590 0.049 0.396 1.00 97.62 177 TYR A CA 1
ATOM 1341 C C . TYR A 1 177 ? 8.972 -1.302 0.998 1.00 97.62 177 TYR A C 1
ATOM 1343 O O . TYR A 1 177 ? 8.361 -2.315 0.662 1.00 97.62 177 TYR A O 1
ATOM 1351 N N . THR A 1 178 ? 9.923 -1.315 1.935 1.00 96.31 178 THR A N 1
ATOM 1352 C CA . THR A 1 178 ? 10.354 -2.547 2.603 1.00 96.31 178 THR A CA 1
ATOM 1353 C C . THR A 1 178 ? 9.199 -3.222 3.350 1.00 96.31 178 THR A C 1
ATOM 1355 O O . THR A 1 178 ? 8.997 -4.428 3.210 1.00 96.31 178 THR A O 1
ATOM 1358 N N . SER A 1 179 ? 8.388 -2.465 4.101 1.00 95.88 179 SER A N 1
ATOM 1359 C CA . SER A 1 179 ? 7.209 -3.015 4.790 1.00 95.88 179 SER A CA 1
ATOM 1360 C C . SER A 1 179 ? 6.176 -3.588 3.816 1.00 95.88 179 SER A C 1
ATOM 1362 O O . SER A 1 179 ? 5.698 -4.703 4.016 1.00 95.88 179 SER A O 1
ATOM 1364 N N . TRP A 1 180 ? 5.864 -2.859 2.743 1.00 97.06 180 TRP A N 1
ATOM 1365 C CA . TRP A 1 180 ? 4.929 -3.283 1.704 1.00 97.06 180 TRP A CA 1
ATOM 1366 C C . TRP A 1 180 ? 5.417 -4.555 1.013 1.00 97.06 180 TRP A C 1
ATOM 1368 O O . TRP A 1 180 ? 4.666 -5.522 0.908 1.00 97.06 180 TRP A O 1
ATOM 1378 N N . LYS A 1 181 ? 6.693 -4.603 0.617 1.00 94.94 181 LYS A N 1
ATOM 1379 C CA . LYS A 1 181 ? 7.303 -5.764 -0.036 1.00 94.94 181 LYS A CA 1
ATOM 1380 C C . LYS A 1 181 ? 7.280 -7.001 0.867 1.00 94.94 181 LYS A C 1
ATOM 1382 O O . LYS A 1 181 ? 6.858 -8.061 0.411 1.00 94.94 181 LYS A O 1
ATOM 1387 N N . ASN A 1 182 ? 7.649 -6.858 2.142 1.00 94.62 182 ASN A N 1
ATOM 1388 C CA . ASN A 1 182 ? 7.639 -7.956 3.118 1.00 94.62 182 ASN A CA 1
ATOM 1389 C C . ASN A 1 182 ? 6.228 -8.478 3.420 1.00 94.62 182 ASN A C 1
ATOM 1391 O O . ASN A 1 182 ? 6.065 -9.657 3.721 1.00 94.62 182 ASN A O 1
ATOM 1395 N N . ALA A 1 183 ? 5.207 -7.627 3.302 1.00 92.75 183 ALA A N 1
ATOM 1396 C CA . ALA A 1 183 ? 3.813 -8.039 3.431 1.00 92.75 183 ALA A CA 1
ATOM 1397 C C . ALA A 1 183 ? 3.299 -8.842 2.218 1.00 92.75 183 ALA A C 1
ATOM 1399 O O . ALA A 1 183 ? 2.175 -9.329 2.252 1.00 92.75 183 ALA A O 1
ATOM 1400 N N . GLY A 1 184 ? 4.085 -8.990 1.145 1.00 93.12 184 GLY A N 1
ATOM 1401 C CA . GLY A 1 184 ? 3.669 -9.600 -0.127 1.00 93.12 184 GLY A CA 1
ATOM 1402 C C . GLY A 1 184 ? 3.401 -8.578 -1.238 1.00 93.12 184 GLY A C 1
ATOM 1403 O O . GLY A 1 184 ? 3.030 -8.936 -2.352 1.00 93.12 184 GLY A O 1
ATOM 1404 N N . GLY A 1 185 ? 3.614 -7.291 -0.974 1.00 93.44 185 GLY A N 1
ATOM 1405 C CA . GLY A 1 185 ? 3.526 -6.223 -1.961 1.00 93.44 185 GLY A CA 1
ATOM 1406 C C . GLY A 1 185 ? 2.138 -6.092 -2.583 1.00 93.44 185 GLY A C 1
ATOM 1407 O O . GLY A 1 185 ? 1.117 -6.048 -1.888 1.00 93.44 185 GLY A O 1
ATOM 1408 N N . ALA A 1 186 ? 2.105 -6.037 -3.916 1.00 91.69 186 ALA A N 1
ATOM 1409 C CA . ALA A 1 186 ? 0.889 -5.796 -4.684 1.00 91.69 186 ALA A CA 1
ATOM 1410 C C . ALA A 1 186 ? -0.176 -6.892 -4.502 1.00 91.69 186 ALA A C 1
ATOM 1412 O O . ALA A 1 186 ? -1.347 -6.616 -4.734 1.00 91.69 186 ALA A O 1
ATOM 1413 N N . SER A 1 187 ? 0.183 -8.111 -4.077 1.00 90.12 187 SER A N 1
ATOM 1414 C CA . SER A 1 187 ? -0.805 -9.173 -3.841 1.00 90.12 187 SER A CA 1
ATOM 1415 C C . SER A 1 187 ? -1.537 -9.038 -2.507 1.00 90.12 187 SER A C 1
ATOM 1417 O O . SER A 1 187 ? -2.662 -9.512 -2.394 1.00 90.12 187 SER A O 1
ATOM 1419 N N . THR A 1 188 ? -0.917 -8.410 -1.505 1.00 92.19 188 THR A N 1
ATOM 1420 C CA . THR A 1 188 ? -1.476 -8.332 -0.146 1.00 92.19 188 THR A CA 1
ATOM 1421 C C . THR A 1 188 ? -2.091 -6.967 0.116 1.00 92.19 188 THR A C 1
ATOM 1423 O O . THR A 1 188 ? -3.309 -6.844 0.223 1.00 92.19 188 THR A O 1
ATOM 1426 N N . LEU A 1 189 ? -1.265 -5.918 0.167 1.00 94.50 189 LEU A N 1
ATOM 1427 C CA . LEU A 1 189 ? -1.747 -4.552 0.382 1.00 94.50 189 LEU A CA 1
ATOM 1428 C C . LEU A 1 189 ? -2.311 -3.932 -0.895 1.00 94.50 189 LEU A C 1
ATOM 1430 O O . LEU A 1 189 ? -3.121 -3.010 -0.822 1.00 94.50 189 LEU A O 1
ATOM 1434 N N . GLY A 1 190 ? -1.935 -4.454 -2.061 1.00 94.38 190 GLY A N 1
ATOM 1435 C CA . GLY A 1 190 ? -2.345 -3.878 -3.333 1.00 94.38 190 GLY A CA 1
ATOM 1436 C C . GLY A 1 190 ? -1.452 -2.718 -3.779 1.00 94.38 190 GLY A C 1
ATOM 1437 O O . GLY A 1 190 ? -0.446 -2.404 -3.130 1.00 94.38 190 GLY A O 1
ATOM 1438 N N . PRO A 1 191 ? -1.795 -2.095 -4.916 1.00 95.19 191 PRO A N 1
ATOM 1439 C CA . PRO A 1 191 ? -1.127 -0.897 -5.395 1.00 95.19 191 PRO A CA 1
ATOM 1440 C C . PRO A 1 191 ? -1.374 0.296 -4.468 1.00 95.19 191 PRO A C 1
ATOM 1442 O O . PRO A 1 191 ? -2.399 0.364 -3.782 1.00 95.19 191 PRO A O 1
ATOM 1445 N N . ALA A 1 192 ? -0.438 1.247 -4.463 1.00 96.50 192 ALA A N 1
ATOM 1446 C CA . ALA A 1 192 ? -0.631 2.514 -3.767 1.00 96.50 192 ALA A CA 1
ATOM 1447 C C . ALA A 1 192 ? -1.803 3.281 -4.395 1.00 96.50 192 ALA A C 1
ATOM 1449 O O . ALA A 1 192 ? -1.935 3.332 -5.620 1.00 96.50 192 ALA A O 1
ATOM 1450 N N . THR A 1 193 ? -2.649 3.872 -3.556 1.00 94.69 193 THR A N 1
ATOM 1451 C CA . THR A 1 193 ? -3.785 4.719 -3.974 1.00 94.69 193 THR A CA 1
ATOM 1452 C C . THR A 1 193 ? -3.605 6.175 -3.541 1.00 94.69 193 THR A C 1
ATOM 1454 O O . THR A 1 193 ? -4.465 7.019 -3.776 1.00 94.69 193 THR A O 1
ATOM 1457 N N . GLY A 1 194 ? -2.473 6.468 -2.901 1.00 95.31 194 GLY A N 1
ATOM 1458 C CA . GLY A 1 194 ? -2.066 7.785 -2.450 1.00 95.31 194 GLY A CA 1
ATOM 1459 C C . GLY A 1 194 ? -0.573 7.799 -2.139 1.00 95.31 194 GLY A C 1
ATOM 1460 O O . GLY A 1 194 ? 0.031 6.767 -1.829 1.00 95.31 194 GLY A O 1
ATOM 1461 N N . ASN A 1 195 ? 0.027 8.983 -2.222 1.00 96.44 195 ASN A N 1
ATOM 1462 C CA . ASN A 1 195 ? 1.382 9.198 -1.727 1.00 96.44 195 ASN A CA 1
ATOM 1463 C C . ASN A 1 195 ? 1.385 9.283 -0.194 1.00 96.44 195 ASN A C 1
ATOM 1465 O O . ASN A 1 195 ? 0.346 9.472 0.443 1.00 96.44 195 ASN A O 1
ATOM 1469 N N . GLU A 1 196 ? 2.574 9.173 0.392 1.00 97.44 196 GLU A N 1
ATOM 1470 C CA . GLU A 1 196 ? 2.790 9.471 1.807 1.00 97.44 196 GLU A CA 1
ATOM 1471 C C . GLU A 1 196 ? 2.266 10.868 2.167 1.00 97.44 196 GLU A C 1
ATOM 1473 O O . GLU A 1 196 ? 2.527 11.851 1.470 1.00 97.44 196 GLU A O 1
ATOM 1478 N N . SER A 1 197 ? 1.560 10.961 3.291 1.00 97.25 197 SER A N 1
ATOM 1479 C CA . SER A 1 197 ? 1.061 12.221 3.840 1.00 97.25 197 SER A CA 1
ATOM 1480 C C . SER A 1 197 ? 1.302 12.283 5.343 1.00 97.25 197 SER A C 1
ATOM 1482 O O . SER A 1 197 ? 1.137 11.293 6.055 1.00 97.25 197 SER A O 1
ATOM 1484 N N . THR A 1 198 ? 1.700 13.452 5.844 1.00 98.25 198 THR A N 1
ATOM 1485 C CA . THR A 1 198 ? 1.769 13.698 7.288 1.00 98.25 198 THR A CA 1
ATOM 1486 C C . THR A 1 198 ? 0.370 14.022 7.788 1.00 98.25 198 THR A C 1
ATOM 1488 O O . THR A 1 198 ? -0.234 15.000 7.350 1.00 98.25 198 THR A O 1
ATOM 1491 N N . VAL A 1 199 ? -0.141 13.214 8.713 1.00 98.31 199 VAL A N 1
ATOM 1492 C CA . VAL A 1 199 ? -1.499 13.337 9.248 1.00 98.31 199 VAL A CA 1
ATOM 1493 C C . VAL A 1 199 ? -1.490 13.283 10.774 1.00 98.31 199 VAL A C 1
ATOM 1495 O O . VAL A 1 199 ? -0.518 12.851 11.400 1.00 98.31 199 VAL A O 1
ATOM 1498 N N . LYS A 1 200 ? -2.589 13.738 11.377 1.00 98.19 200 LYS A N 1
ATOM 1499 C CA . LYS A 1 200 ? -2.844 13.645 12.815 1.00 98.19 200 LYS A CA 1
ATOM 1500 C C . LYS A 1 200 ? -4.087 12.792 13.033 1.00 98.19 200 LYS A C 1
ATOM 1502 O O . LYS A 1 200 ? -5.106 13.032 12.385 1.00 98.19 200 LYS A O 1
ATOM 1507 N N . SER A 1 201 ? -3.991 11.791 13.898 1.00 98.00 201 SER A N 1
ATOM 1508 C CA . SER A 1 201 ? -5.121 10.934 14.235 1.00 98.00 201 SER A CA 1
ATOM 1509 C C . SER A 1 201 ? -6.146 11.660 15.110 1.00 98.00 201 SER A C 1
ATOM 1511 O O . SER A 1 201 ? -5.858 12.706 15.702 1.00 98.00 201 SER A O 1
ATOM 1513 N N . SER A 1 202 ? -7.337 11.078 15.246 1.00 95.88 202 SER A N 1
ATOM 1514 C CA . SER A 1 202 ? -8.359 11.523 16.202 1.00 95.88 202 SER A CA 1
ATOM 1515 C C . SER A 1 202 ? -7.896 11.451 17.663 1.00 95.88 202 SER A C 1
ATOM 1517 O O . SER A 1 202 ? -8.337 12.257 18.479 1.00 95.88 202 SER A O 1
ATOM 1519 N N . GLY A 1 203 ? -6.955 10.553 17.984 1.00 93.50 203 GLY A N 1
ATOM 1520 C CA . GLY A 1 203 ? -6.268 10.491 19.280 1.00 93.50 203 GLY A CA 1
ATOM 1521 C C . GLY A 1 203 ? -5.229 11.599 19.4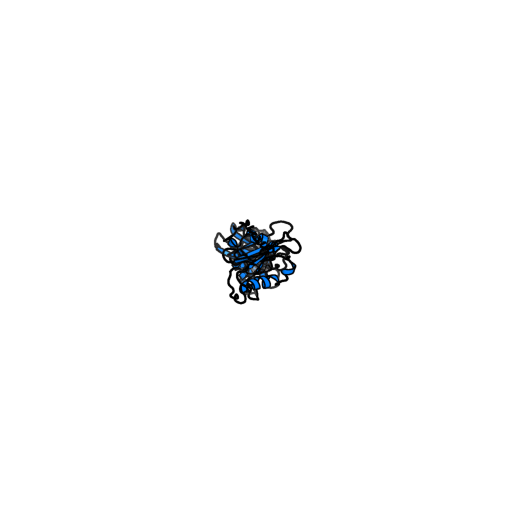97 1.00 93.50 203 GLY A C 1
ATOM 1522 O O . GLY A 1 203 ? -4.672 11.724 20.584 1.00 93.50 203 GLY A O 1
ATOM 1523 N N . GLY A 1 204 ? -4.965 12.425 18.481 1.00 96.44 204 GLY A N 1
ATOM 1524 C CA . GLY A 1 204 ? -4.030 13.543 18.552 1.00 96.44 204 GLY A CA 1
ATOM 1525 C C . GLY A 1 204 ? -2.573 13.181 18.250 1.00 96.44 204 GLY A C 1
ATOM 1526 O O . GLY A 1 204 ? -1.709 14.053 18.365 1.00 96.44 204 GLY A O 1
ATOM 1527 N N . THR A 1 205 ? -2.294 11.948 17.833 1.00 97.88 205 THR A N 1
ATOM 1528 C CA . THR A 1 205 ? -0.950 11.479 17.479 1.00 97.88 205 THR A CA 1
ATOM 1529 C C . THR A 1 205 ? -0.618 11.845 16.036 1.00 97.88 205 THR A C 1
ATOM 1531 O O . THR A 1 205 ? -1.431 11.674 15.131 1.00 97.88 205 THR A O 1
ATOM 1534 N N . SER A 1 206 ? 0.596 12.334 15.799 1.00 98.38 206 SER A N 1
ATOM 1535 C CA . SER A 1 206 ? 1.126 12.606 14.464 1.00 98.38 206 SER A CA 1
ATOM 1536 C C . SER A 1 206 ? 1.774 11.363 13.857 1.00 98.38 206 SER A C 1
ATOM 1538 O O . SER A 1 206 ? 2.404 10.561 14.554 1.00 98.38 206 SER A O 1
ATOM 1540 N N . GLY A 1 207 ? 1.638 11.208 12.543 1.00 98.19 207 GLY A N 1
ATOM 1541 C CA . GLY A 1 207 ? 2.235 10.107 11.799 1.00 98.19 207 GLY A CA 1
ATOM 1542 C C . GLY A 1 207 ? 2.295 10.374 10.301 1.00 98.19 207 GLY A C 1
ATOM 1543 O O . GLY A 1 207 ? 1.672 11.303 9.792 1.00 98.19 207 GLY A O 1
ATOM 1544 N N . VAL A 1 208 ? 3.060 9.550 9.597 1.00 98.50 208 VAL A N 1
ATOM 1545 C CA . VAL A 1 208 ? 3.062 9.473 8.135 1.00 98.50 208 VAL A CA 1
ATOM 1546 C C . VAL A 1 208 ? 2.148 8.323 7.735 1.00 98.50 208 VAL A C 1
ATOM 1548 O O . VAL A 1 208 ? 2.282 7.221 8.263 1.00 98.50 208 VAL A O 1
ATOM 1551 N N . PHE A 1 209 ? 1.213 8.579 6.832 1.00 98.38 209 PHE A N 1
ATOM 1552 C CA . PHE A 1 209 ? 0.207 7.631 6.374 1.00 98.38 209 PHE A CA 1
ATOM 1553 C C . PHE A 1 209 ? 0.330 7.436 4.865 1.00 98.38 209 PHE A C 1
ATOM 1555 O O . PHE A 1 209 ? 0.428 8.417 4.124 1.00 98.38 209 PHE A O 1
ATOM 1562 N N . GLN A 1 210 ? 0.288 6.184 4.410 1.00 98.44 210 GLN A N 1
ATOM 1563 C CA . GLN A 1 210 ? 0.184 5.851 2.995 1.00 98.44 210 GLN A CA 1
ATOM 1564 C C . GLN A 1 210 ? -0.932 4.820 2.758 1.00 98.44 210 GLN A C 1
ATOM 1566 O O . GLN A 1 210 ? -0.875 3.727 3.332 1.00 98.44 210 GLN A O 1
ATOM 1571 N N . PRO A 1 211 ? -1.939 5.144 1.924 1.00 97.00 211 PRO A N 1
ATOM 1572 C CA . PRO A 1 211 ? -3.002 4.214 1.574 1.00 97.00 211 PRO A CA 1
ATOM 1573 C C . PRO A 1 211 ? -2.637 3.323 0.381 1.00 97.00 211 PRO A C 1
ATOM 1575 O O . PRO A 1 211 ? -1.977 3.732 -0.579 1.00 97.00 211 PRO A O 1
ATOM 1578 N N . PHE A 1 212 ? -3.161 2.106 0.434 1.00 96.12 212 PHE A N 1
ATOM 1579 C CA . PHE A 1 212 ? -3.123 1.096 -0.612 1.00 96.12 212 PHE A CA 1
ATOM 1580 C C . PHE A 1 212 ? -4.543 0.596 -0.880 1.00 96.12 212 PHE A C 1
ATOM 1582 O O . PHE A 1 212 ? -5.466 0.825 -0.096 1.00 96.12 212 PHE A O 1
ATOM 1589 N N . ALA A 1 213 ? -4.736 -0.121 -1.983 1.00 93.94 213 ALA A N 1
ATOM 1590 C CA . ALA A 1 213 ? -6.058 -0.622 -2.343 1.00 93.94 213 ALA A CA 1
ATOM 1591 C C . ALA A 1 213 ? -6.686 -1.530 -1.261 1.00 93.94 213 ALA A C 1
ATOM 1593 O O . ALA A 1 213 ? -7.885 -1.440 -0.996 1.00 93.94 213 ALA A O 1
ATOM 1594 N N . ASN A 1 214 ? -5.876 -2.362 -0.599 1.00 93.94 214 ASN A N 1
ATOM 1595 C CA . ASN A 1 214 ? -6.315 -3.345 0.399 1.00 93.94 214 ASN A CA 1
ATOM 1596 C C . ASN A 1 214 ? -5.752 -3.079 1.804 1.00 93.94 214 ASN A C 1
ATOM 1598 O O . ASN A 1 214 ? -5.808 -3.959 2.668 1.00 93.94 214 ASN A O 1
ATOM 1602 N N . GLY A 1 215 ? -5.215 -1.887 2.055 1.00 95.75 215 GLY A N 1
ATOM 1603 C CA . GLY A 1 215 ? -4.676 -1.559 3.365 1.00 95.75 215 GLY A CA 1
ATOM 1604 C C . GLY A 1 215 ? -4.042 -0.183 3.458 1.00 95.75 215 GLY A C 1
ATOM 1605 O O . GLY A 1 215 ? -4.172 0.654 2.572 1.00 95.75 215 GLY A O 1
ATOM 1606 N N . ALA A 1 216 ? -3.314 0.035 4.541 1.00 97.62 216 ALA A N 1
ATOM 1607 C CA . ALA A 1 216 ? -2.507 1.220 4.764 1.00 97.62 216 ALA A CA 1
ATOM 1608 C C . ALA A 1 216 ? -1.242 0.870 5.547 1.00 97.62 216 ALA A C 1
ATOM 1610 O O . ALA A 1 216 ? -1.235 -0.051 6.368 1.00 97.62 216 ALA A O 1
ATOM 1611 N N . LEU A 1 217 ? -0.193 1.658 5.330 1.00 98.44 217 LEU A N 1
ATOM 1612 C CA . LEU A 1 217 ? 0.967 1.712 6.210 1.00 98.44 217 LEU A CA 1
ATOM 1613 C C . LEU A 1 217 ? 0.962 3.038 6.960 1.00 98.44 217 LEU A C 1
ATOM 1615 O O . LEU A 1 217 ? 0.701 4.100 6.390 1.00 98.44 217 LEU A O 1
ATOM 1619 N N . VAL A 1 218 ? 1.253 2.967 8.254 1.00 98.31 218 VAL A N 1
ATOM 1620 C CA . VAL A 1 218 ? 1.329 4.128 9.138 1.00 98.31 218 VAL A CA 1
ATOM 1621 C C . VAL A 1 218 ? 2.650 4.089 9.875 1.00 98.31 218 VAL A C 1
ATOM 1623 O O . VAL A 1 218 ? 2.979 3.076 10.479 1.00 98.31 218 VAL A O 1
ATOM 1626 N N . ARG A 1 219 ? 3.393 5.192 9.872 1.00 98.00 219 ARG A N 1
ATOM 1627 C CA . ARG A 1 219 ? 4.564 5.400 10.724 1.00 98.00 219 ARG A CA 1
ATOM 1628 C C . ARG A 1 219 ? 4.242 6.488 11.732 1.00 98.00 219 ARG A C 1
ATOM 1630 O O . ARG A 1 219 ? 4.071 7.642 11.355 1.00 98.00 219 ARG A O 1
ATOM 1637 N N . ILE A 1 220 ? 4.191 6.141 13.008 1.00 98.25 220 ILE A N 1
ATOM 1638 C CA . ILE A 1 220 ? 3.907 7.097 14.078 1.00 98.25 220 ILE A CA 1
ATOM 1639 C C . ILE A 1 220 ? 5.148 7.964 14.334 1.00 98.25 220 ILE A C 1
ATOM 1641 O O . ILE A 1 220 ? 6.262 7.449 14.423 1.00 98.25 220 ILE A O 1
ATOM 1645 N N . THR A 1 221 ? 4.967 9.283 14.446 1.00 98.38 221 THR A N 1
ATOM 1646 C CA . THR A 1 221 ? 6.053 10.276 14.589 1.00 98.38 221 THR A CA 1
ATOM 1647 C C . THR A 1 221 ? 5.979 11.096 15.880 1.00 98.38 221 THR A C 1
ATOM 1649 O O . THR A 1 221 ? 6.775 12.011 16.086 1.00 98.38 221 THR A O 1
ATOM 1652 N N . SER A 1 222 ? 5.046 10.776 16.779 1.00 98.19 222 SER A N 1
ATOM 1653 C CA . SER A 1 222 ? 4.921 11.424 18.089 1.00 98.19 222 SER A CA 1
ATOM 1654 C C . SER A 1 222 ? 4.431 10.460 19.170 1.00 98.19 222 SER A C 1
ATOM 1656 O O . SER A 1 222 ? 3.894 9.398 18.866 1.00 98.19 222 SER A O 1
ATOM 1658 N N . GLY A 1 223 ? 4.546 10.864 20.436 1.00 96.00 223 GLY A N 1
ATOM 1659 C CA . GLY A 1 223 ? 4.010 10.108 21.570 1.00 96.00 223 GLY A CA 1
ATOM 1660 C C . GLY A 1 223 ? 4.751 8.793 21.839 1.00 96.00 223 GLY A C 1
ATOM 1661 O O . GLY A 1 223 ? 5.876 8.585 21.388 1.00 96.00 223 GLY A O 1
ATOM 1662 N N . THR A 1 224 ? 4.111 7.897 22.590 1.00 95.50 224 THR A N 1
ATOM 1663 C CA . THR A 1 224 ? 4.708 6.643 23.090 1.00 95.50 224 THR A CA 1
ATOM 1664 C C . THR A 1 224 ? 5.174 5.696 21.982 1.00 95.50 224 THR A C 1
ATOM 1666 O O . THR A 1 224 ? 6.143 4.964 22.163 1.00 95.50 224 THR A O 1
ATOM 1669 N N . TYR A 1 225 ? 4.504 5.715 20.829 1.00 96.12 225 TYR A N 1
ATOM 1670 C CA . TYR A 1 225 ? 4.789 4.826 19.700 1.00 96.12 225 TYR A CA 1
ATOM 1671 C C . TYR A 1 225 ? 5.662 5.489 18.620 1.00 96.12 225 TYR A C 1
ATOM 1673 O O . TYR A 1 225 ? 5.763 4.966 17.511 1.00 96.12 225 TYR A O 1
ATOM 1681 N N . ASN A 1 226 ? 6.309 6.622 18.928 1.00 97.69 226 ASN A N 1
ATOM 1682 C CA . ASN A 1 226 ? 7.175 7.334 17.989 1.00 97.69 226 ASN A CA 1
ATOM 1683 C C . ASN A 1 226 ? 8.225 6.406 17.352 1.00 97.69 226 ASN A C 1
ATOM 1685 O O . ASN A 1 226 ? 8.925 5.657 18.034 1.00 97.69 226 ASN A O 1
ATOM 1689 N N . GLY A 1 227 ? 8.336 6.474 16.029 1.00 95.50 227 GLY A N 1
ATOM 1690 C CA . GLY A 1 227 ? 9.270 5.696 15.231 1.00 95.50 227 GLY A CA 1
ATOM 1691 C C . GLY A 1 227 ? 8.794 4.286 14.884 1.00 95.50 227 GLY A C 1
ATOM 1692 O O . GLY A 1 227 ? 9.500 3.606 14.138 1.00 95.50 227 GLY A O 1
ATOM 1693 N N . ARG A 1 228 ? 7.624 3.848 15.364 1.00 96.38 228 ARG A N 1
ATOM 1694 C CA . ARG A 1 228 ? 7.038 2.551 15.000 1.00 96.38 228 ARG A CA 1
ATOM 1695 C C . ARG A 1 228 ? 6.196 2.660 13.736 1.00 96.38 228 ARG A C 1
ATOM 1697 O O . ARG A 1 228 ? 5.532 3.673 13.512 1.00 96.38 228 ARG A O 1
ATOM 1704 N N . SER A 1 229 ? 6.230 1.603 12.933 1.00 96.44 229 SER A N 1
ATOM 1705 C CA . SER A 1 229 ? 5.399 1.459 11.743 1.00 96.44 229 SER A CA 1
ATOM 1706 C C . SER A 1 229 ? 4.435 0.298 11.931 1.00 96.44 229 SER A C 1
ATOM 1708 O O . SER A 1 229 ? 4.830 -0.739 12.454 1.00 96.44 229 SER A O 1
ATOM 1710 N N . PHE A 1 230 ? 3.199 0.479 11.489 1.00 97.50 230 PHE A N 1
ATOM 1711 C CA . PHE A 1 230 ? 2.131 -0.502 11.592 1.00 97.50 230 PHE A CA 1
ATOM 1712 C C . PHE A 1 230 ? 1.406 -0.621 10.261 1.00 97.50 230 PHE A C 1
ATOM 1714 O O . PHE A 1 230 ? 1.233 0.360 9.530 1.00 97.50 230 PHE A O 1
ATOM 1721 N N . MET A 1 231 ? 0.963 -1.835 9.972 1.00 97.25 231 MET A N 1
ATOM 1722 C CA . MET A 1 231 ? 0.175 -2.155 8.794 1.00 97.25 231 MET A CA 1
ATOM 1723 C C . MET A 1 231 ? -1.276 -2.392 9.190 1.00 97.25 231 MET A C 1
ATOM 1725 O O . MET A 1 231 ? -1.546 -3.107 10.149 1.00 97.25 231 MET A O 1
ATOM 1729 N N . VAL A 1 232 ? -2.213 -1.837 8.427 1.00 97.75 232 VAL A N 1
ATOM 1730 C CA . VAL A 1 232 ? -3.639 -2.170 8.516 1.00 97.75 232 VAL A CA 1
ATOM 1731 C C . VAL A 1 232 ? -4.027 -2.825 7.199 1.00 97.75 232 VAL A C 1
ATOM 1733 O O . VAL A 1 232 ? -3.931 -2.186 6.159 1.00 97.75 232 VAL A O 1
ATOM 1736 N N . GLN A 1 233 ? -4.447 -4.086 7.224 1.00 95.00 233 GLN A N 1
ATOM 1737 C CA . GLN A 1 233 ? -4.776 -4.871 6.026 1.00 95.00 233 GLN A CA 1
ATOM 1738 C C . GLN A 1 233 ? -6.184 -5.468 6.126 1.00 95.00 233 GLN A C 1
ATOM 1740 O O . GLN A 1 233 ? -6.836 -5.384 7.168 1.00 95.00 233 GLN A O 1
ATOM 1745 N N . GLN A 1 234 ? -6.685 -6.063 5.045 1.00 94.06 234 GLN A N 1
ATOM 1746 C CA . GLN A 1 234 ? -7.959 -6.787 5.077 1.00 94.06 234 GLN A CA 1
ATOM 1747 C C . GLN A 1 234 ? -7.926 -7.964 6.077 1.00 94.06 234 GLN A C 1
ATOM 1749 O O . GLN A 1 234 ? -6.906 -8.645 6.163 1.00 94.06 234 GLN A O 1
ATOM 1754 N N . PRO A 1 235 ? -9.030 -8.252 6.801 1.00 95.25 235 PRO A N 1
ATOM 1755 C CA . PRO A 1 235 ? -10.337 -7.578 6.760 1.00 95.25 235 PRO A CA 1
ATOM 1756 C C . PRO A 1 235 ? -10.449 -6.336 7.668 1.00 95.25 235 PRO A C 1
ATOM 1758 O O . PRO A 1 235 ? -11.463 -5.638 7.628 1.00 95.25 235 PRO A O 1
ATOM 1761 N N . VAL A 1 236 ? -9.435 -6.039 8.491 1.00 97.50 236 VAL A N 1
ATOM 1762 C CA . VAL A 1 236 ? -9.441 -4.888 9.415 1.00 97.50 236 VAL A CA 1
ATOM 1763 C C . VAL A 1 236 ? -9.556 -3.564 8.655 1.00 97.50 236 VAL A C 1
ATOM 1765 O O . VAL A 1 236 ? -10.298 -2.676 9.071 1.00 97.50 236 VAL A O 1
ATOM 1768 N N . TRP A 1 237 ? -8.877 -3.456 7.512 1.00 95.81 237 TRP A N 1
ATOM 1769 C CA . TRP A 1 237 ? -8.858 -2.276 6.649 1.00 95.81 237 TRP A CA 1
ATOM 1770 C C . TRP A 1 237 ? -10.249 -1.792 6.239 1.00 95.81 237 TRP A C 1
ATOM 1772 O O . TRP A 1 237 ? -10.538 -0.603 6.371 1.00 95.81 237 TRP A O 1
ATOM 1782 N N . ALA A 1 238 ? -11.127 -2.695 5.790 1.00 94.56 238 ALA A N 1
ATOM 1783 C CA . ALA A 1 238 ? -12.472 -2.321 5.358 1.00 94.56 238 ALA A CA 1
ATOM 1784 C C . ALA A 1 238 ? -13.278 -1.671 6.493 1.00 94.56 238 ALA A C 1
ATOM 1786 O O . ALA A 1 238 ? -13.896 -0.624 6.301 1.00 94.56 238 ALA A O 1
ATOM 1787 N N . LEU A 1 239 ? -13.228 -2.258 7.692 1.00 96.44 239 LEU A N 1
ATOM 1788 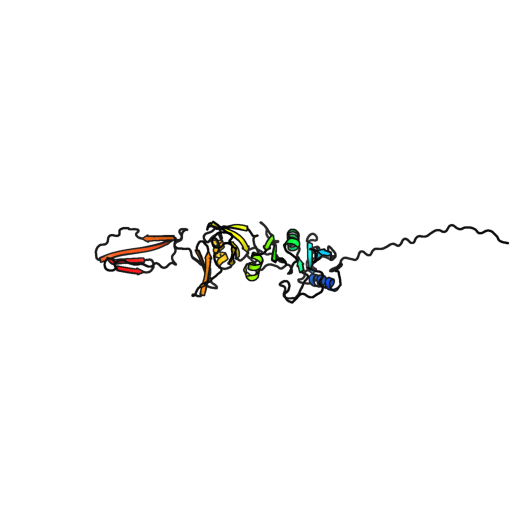C CA . LEU A 1 239 ? -13.924 -1.727 8.863 1.00 96.44 239 LEU A CA 1
ATOM 1789 C C . LEU A 1 239 ? -13.286 -0.422 9.362 1.00 96.44 239 LEU A C 1
ATOM 1791 O O . LEU A 1 239 ? -13.991 0.509 9.749 1.00 96.44 239 LEU A O 1
ATOM 1795 N N . TYR A 1 240 ? -11.954 -0.340 9.323 1.00 97.44 240 TYR A N 1
ATOM 1796 C CA . TYR A 1 240 ? -11.205 0.856 9.690 1.00 97.44 240 TYR A CA 1
ATOM 1797 C C . TYR A 1 240 ? -11.594 2.048 8.810 1.00 97.44 240 TYR A C 1
ATOM 1799 O O . TYR A 1 240 ? -11.953 3.098 9.340 1.00 97.44 240 TYR A O 1
ATOM 1807 N N . LEU A 1 241 ? -11.618 1.872 7.485 1.00 95.56 241 LEU A N 1
ATOM 1808 C CA . LEU A 1 241 ? -12.086 2.897 6.551 1.00 95.56 241 LEU A CA 1
ATOM 1809 C C . LEU A 1 241 ? -13.555 3.266 6.768 1.00 95.56 241 LEU A C 1
ATOM 1811 O O . LEU A 1 241 ? -13.881 4.451 6.795 1.00 95.56 241 LEU A O 1
ATOM 1815 N N . TYR A 1 242 ? -14.431 2.272 6.950 1.00 95.88 242 TYR A N 1
ATOM 1816 C CA . TYR A 1 242 ? -15.861 2.501 7.176 1.00 95.88 242 TYR A CA 1
ATOM 1817 C C . TYR A 1 242 ? -16.122 3.405 8.391 1.00 95.88 242 TYR A C 1
ATOM 1819 O O . TYR A 1 242 ? -17.015 4.248 8.362 1.00 95.88 242 TYR A O 1
ATOM 1827 N N . HIS A 1 243 ? -15.302 3.285 9.438 1.00 95.31 243 HIS A N 1
ATOM 1828 C CA . HIS A 1 243 ? -15.382 4.123 10.637 1.00 95.31 243 HIS A CA 1
ATOM 1829 C C . HIS A 1 243 ? -14.495 5.377 10.600 1.00 95.31 243 HIS A C 1
ATOM 1831 O O . HIS A 1 243 ? -14.224 5.954 11.655 1.00 95.31 243 HIS A O 1
ATOM 1837 N N . GLY A 1 244 ? -14.076 5.822 9.411 1.00 96.00 244 GLY A N 1
ATOM 1838 C CA . GLY A 1 244 ? -13.374 7.092 9.199 1.00 96.00 244 GLY A CA 1
ATOM 1839 C C . GLY A 1 244 ? -11.847 7.016 9.266 1.00 96.00 244 GLY A C 1
ATOM 1840 O O . GLY A 1 244 ? -11.186 8.049 9.277 1.00 96.00 244 GLY A O 1
ATOM 1841 N N . GLY A 1 245 ? -11.260 5.819 9.315 1.00 96.81 245 GLY A N 1
ATOM 1842 C CA . GLY A 1 245 ? -9.811 5.632 9.335 1.00 96.81 245 GLY A CA 1
ATOM 1843 C C . GLY A 1 245 ? -9.135 6.349 10.508 1.00 96.81 245 GLY A C 1
ATOM 1844 O O . GLY A 1 245 ? -9.640 6.351 11.633 1.00 96.81 245 GLY A O 1
ATOM 1845 N N . TYR A 1 246 ? -7.992 6.987 10.241 1.00 97.31 246 TYR A N 1
ATOM 1846 C CA . TYR A 1 246 ? -7.178 7.632 11.279 1.00 97.31 246 TYR A CA 1
ATOM 1847 C C . TYR A 1 246 ? -7.841 8.873 11.885 1.00 97.31 246 TYR A C 1
ATOM 1849 O O . TYR A 1 246 ? -7.522 9.238 13.013 1.00 97.31 246 TYR A O 1
ATOM 1857 N N . SER A 1 247 ? -8.749 9.534 11.163 1.00 96.50 247 SER A N 1
ATOM 1858 C CA . SER A 1 247 ? -9.526 10.673 11.668 1.00 96.50 247 SER A CA 1
ATOM 1859 C C . SER A 1 247 ? -10.829 10.243 12.348 1.00 96.50 247 SER A C 1
ATOM 1861 O O . SER A 1 247 ? -11.535 11.080 12.906 1.00 96.50 247 SER A O 1
ATOM 1863 N N . GLY A 1 248 ? -11.147 8.949 12.302 1.00 95.44 248 GLY A N 1
ATOM 1864 C CA . GLY A 1 248 ? -12.380 8.370 12.807 1.00 95.44 248 GLY A CA 1
ATOM 1865 C C . GLY A 1 248 ? -12.293 7.829 14.232 1.00 95.44 248 GLY A C 1
ATOM 1866 O O . GLY A 1 248 ? -11.457 8.238 15.036 1.00 95.44 248 GLY A O 1
ATOM 1867 N N . LEU A 1 249 ? -13.168 6.869 14.546 1.00 92.94 249 LEU A N 1
ATOM 1868 C CA . LEU A 1 249 ? -13.337 6.333 15.907 1.00 92.94 249 LEU A CA 1
ATOM 1869 C C . LEU A 1 249 ? -12.097 5.615 16.457 1.00 92.94 249 LEU A C 1
ATOM 1871 O O . LEU A 1 249 ? -11.925 5.547 17.670 1.00 92.94 249 LEU A O 1
ATOM 1875 N N . LEU A 1 250 ? -11.276 5.032 15.580 1.00 97.06 250 LEU A N 1
ATOM 1876 C CA . LEU A 1 250 ? -10.156 4.181 15.982 1.00 97.06 250 LEU A CA 1
ATOM 1877 C C . LEU A 1 250 ? -8.837 4.945 16.140 1.00 97.06 250 LEU A C 1
ATOM 1879 O O . LEU A 1 250 ? -8.037 4.560 16.987 1.00 97.06 250 LEU A O 1
ATOM 1883 N N . GLY A 1 251 ? -8.601 6.015 15.378 1.00 97.56 251 GLY A N 1
ATOM 1884 C CA . GLY A 1 251 ? -7.287 6.663 15.354 1.00 97.56 251 GLY A CA 1
ATOM 1885 C C . GLY A 1 251 ? -6.220 5.765 14.719 1.00 97.56 251 GLY A C 1
ATOM 1886 O O . GLY A 1 251 ? -6.536 4.885 13.924 1.00 97.56 251 GLY A O 1
ATOM 1887 N N . PHE A 1 252 ? -4.944 5.966 15.041 1.00 98.44 252 PHE A N 1
ATOM 1888 C CA . PHE A 1 252 ? -3.876 5.134 14.481 1.00 98.44 252 PHE A CA 1
ATOM 1889 C C . PHE A 1 252 ? -3.833 3.711 15.063 1.00 98.44 252 PHE A C 1
ATOM 1891 O O . PHE A 1 252 ? -4.207 3.498 16.219 1.00 98.44 252 PHE A O 1
ATOM 1898 N N . PRO A 1 253 ? -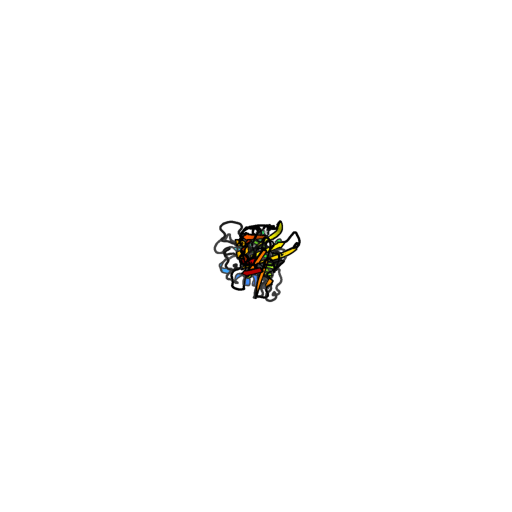3.338 2.724 14.286 1.00 98.19 253 PRO A N 1
ATOM 1899 C CA . PRO A 1 253 ? -2.987 1.410 14.819 1.00 98.19 253 PRO A CA 1
ATOM 1900 C C . PRO A 1 253 ? -1.830 1.519 15.821 1.00 98.19 253 PRO A C 1
ATOM 1902 O O . PRO A 1 253 ? -0.892 2.288 15.624 1.00 98.19 253 PRO A O 1
ATOM 1905 N N . LEU A 1 254 ? -1.883 0.716 16.882 1.00 97.38 254 LEU A N 1
ATOM 1906 C CA . LEU A 1 254 ? -0.875 0.641 17.948 1.00 97.38 254 LEU A CA 1
ATOM 1907 C C . LEU A 1 254 ? -0.179 -0.727 18.019 1.00 97.38 254 LEU A C 1
ATOM 1909 O O . LEU A 1 254 ? 0.731 -0.930 18.827 1.00 97.38 254 LEU A O 1
ATOM 1913 N N . SER A 1 255 ? -0.618 -1.683 17.202 1.00 96.88 255 SER A N 1
ATOM 1914 C CA . SER A 1 255 ? -0.027 -3.012 17.097 1.00 96.88 255 SER A CA 1
ATOM 1915 C C . SER A 1 255 ? -0.160 -3.562 15.682 1.00 96.88 255 SER A C 1
ATOM 1917 O O . SER A 1 255 ? -1.037 -3.149 14.919 1.00 96.88 255 SER A O 1
ATOM 1919 N N . ASP A 1 256 ? 0.652 -4.568 15.373 1.00 94.38 256 ASP A N 1
ATOM 1920 C CA . ASP A 1 256 ? 0.317 -5.526 14.321 1.00 94.38 256 ASP A CA 1
ATOM 1921 C C . ASP A 1 256 ? -0.867 -6.406 14.763 1.00 94.38 256 ASP A C 1
ATOM 1923 O O . ASP A 1 256 ? -1.351 -6.317 15.901 1.00 94.38 256 ASP A O 1
ATOM 1927 N N . GLU A 1 257 ? -1.352 -7.262 13.868 1.00 94.88 257 GLU A N 1
ATOM 1928 C CA . GLU A 1 257 ? -2.399 -8.226 14.197 1.00 94.88 257 GLU A CA 1
ATOM 1929 C C . GLU A 1 257 ? -1.895 -9.315 15.154 1.00 94.88 257 GLU A C 1
ATOM 1931 O O . GLU A 1 257 ? -1.011 -10.114 14.844 1.00 94.88 257 GLU A O 1
ATOM 1936 N N . LEU A 1 258 ? -2.522 -9.386 16.321 1.00 96.25 258 LEU A N 1
ATOM 1937 C CA . LEU A 1 258 ? -2.257 -10.347 17.380 1.00 96.25 258 LEU A CA 1
ATOM 1938 C C . LEU A 1 258 ? -3.190 -11.554 17.238 1.00 96.25 258 LEU A C 1
ATOM 1940 O O . LEU A 1 258 ? -4.384 -11.393 16.986 1.00 96.25 258 LEU A O 1
ATOM 1944 N N . ALA A 1 259 ? -2.667 -12.764 17.437 1.00 96.12 259 ALA A N 1
ATOM 1945 C CA . ALA A 1 259 ? -3.492 -13.961 17.595 1.00 96.12 259 ALA A CA 1
ATOM 1946 C C . ALA A 1 259 ? -3.993 -14.071 19.044 1.00 96.12 259 ALA A C 1
ATOM 1948 O O . ALA A 1 259 ? -3.218 -13.934 19.990 1.00 96.12 259 ALA A O 1
ATOM 1949 N N . LEU A 1 260 ? -5.288 -14.320 19.209 1.00 94.38 260 LEU A N 1
ATOM 1950 C CA . LEU A 1 260 ? -5.937 -14.589 20.486 1.00 94.38 260 LEU A CA 1
ATOM 1951 C C . LEU A 1 260 ? -6.001 -16.103 20.732 1.00 94.38 260 LEU A C 1
ATOM 1953 O O . LEU A 1 260 ? -5.973 -16.904 19.797 1.00 94.38 260 LEU A O 1
ATOM 1957 N N . ALA A 1 261 ? -6.096 -16.501 22.003 1.00 93.81 261 ALA A N 1
ATOM 1958 C CA . ALA A 1 261 ? -6.100 -17.911 22.406 1.00 93.81 261 ALA A CA 1
ATOM 1959 C C . ALA A 1 261 ? -7.288 -18.712 21.837 1.00 93.81 261 ALA A C 1
ATOM 1961 O O . ALA A 1 261 ? -7.191 -19.923 21.671 1.00 93.81 261 ALA A O 1
ATOM 1962 N N . ASP A 1 262 ? -8.390 -18.036 21.509 1.00 91.75 262 ASP A N 1
ATOM 1963 C CA . ASP A 1 262 ? -9.587 -18.607 20.882 1.00 91.75 262 ASP A CA 1
ATOM 1964 C C . ASP A 1 262 ? -9.489 -18.691 19.343 1.00 91.75 262 ASP A C 1
ATOM 1966 O O . ASP A 1 262 ? -10.474 -18.991 18.669 1.00 91.75 262 ASP A O 1
ATOM 1970 N N . GLY A 1 263 ? -8.312 -18.415 18.769 1.00 92.19 263 GLY A N 1
ATOM 1971 C CA . GLY A 1 263 ? -8.051 -18.461 17.328 1.00 92.19 263 GLY A CA 1
ATOM 1972 C C . GLY A 1 263 ? -8.457 -17.197 16.566 1.00 92.19 263 GLY A C 1
ATOM 1973 O O . GLY A 1 263 ? -8.215 -17.103 15.359 1.00 92.19 263 GLY A O 1
ATOM 1974 N N . ARG A 1 264 ? -9.045 -16.201 17.239 1.00 96.25 264 ARG A N 1
ATOM 1975 C CA . ARG A 1 264 ? -9.364 -14.905 16.629 1.00 96.25 264 ARG A CA 1
ATOM 1976 C C . ARG A 1 264 ? -8.106 -14.056 16.458 1.00 96.25 264 ARG A C 1
ATOM 1978 O O . ARG A 1 264 ? -7.070 -14.282 17.078 1.00 96.25 264 ARG A O 1
ATOM 1985 N N . ARG A 1 265 ? -8.201 -13.041 15.610 1.00 97.69 265 ARG A N 1
ATOM 1986 C CA . ARG A 1 265 ? -7.188 -12.007 15.400 1.00 97.69 265 ARG A CA 1
ATOM 1987 C C . ARG A 1 265 ? -7.675 -10.696 15.998 1.00 97.69 265 ARG A C 1
ATOM 1989 O O . ARG A 1 265 ? -8.869 -10.406 15.933 1.00 97.69 265 ARG A O 1
ATOM 1996 N N . ARG A 1 266 ? -6.761 -9.905 16.559 1.00 97.56 266 ARG A N 1
ATOM 1997 C CA . ARG A 1 266 ? -7.018 -8.566 17.102 1.00 97.56 266 ARG A CA 1
ATOM 1998 C C . ARG A 1 266 ? -5.961 -7.587 16.616 1.00 97.56 266 ARG A C 1
ATOM 2000 O O . ARG A 1 266 ? -4.778 -7.870 16.742 1.00 97.56 266 ARG A O 1
ATOM 2007 N N . GLN A 1 267 ? -6.373 -6.406 16.183 1.00 98.50 267 GLN A N 1
ATOM 2008 C CA . GLN A 1 267 ? -5.481 -5.262 16.029 1.00 98.50 267 GLN A CA 1
ATOM 2009 C C . GLN A 1 267 ? -5.916 -4.138 16.965 1.00 98.50 267 GLN A C 1
ATOM 2011 O O . GLN A 1 267 ? -7.102 -3.806 17.033 1.00 98.50 267 GLN A O 1
ATOM 2016 N N . ASN A 1 268 ? -4.962 -3.574 17.703 1.00 98.06 268 ASN A N 1
ATOM 2017 C CA . ASN A 1 268 ? -5.219 -2.477 18.628 1.00 98.06 268 ASN A CA 1
ATOM 2018 C C . ASN A 1 268 ? -5.024 -1.132 17.935 1.00 98.06 268 ASN A C 1
ATOM 2020 O O . ASN A 1 268 ? -4.119 -0.964 17.119 1.00 98.06 268 ASN A O 1
ATOM 2024 N N . PHE A 1 269 ? -5.848 -0.171 18.323 1.00 98.50 269 PHE A N 1
ATOM 2025 C CA . PHE A 1 269 ? -5.841 1.208 17.865 1.00 98.50 269 PHE A CA 1
ATOM 2026 C C . PHE A 1 269 ? -5.973 2.142 19.074 1.00 98.50 269 PHE A C 1
ATOM 2028 O O . PHE A 1 269 ? -6.266 1.704 20.187 1.00 98.50 269 PHE A O 1
ATOM 2035 N N . GLU A 1 270 ? -5.771 3.437 18.868 1.00 97.19 270 GLU A N 1
ATOM 2036 C CA . GLU A 1 270 ? -5.871 4.447 19.931 1.00 97.19 270 GLU A CA 1
ATOM 2037 C C . GLU A 1 270 ? -7.248 4.475 20.607 1.00 97.19 270 GLU A C 1
ATOM 2039 O O . GLU A 1 270 ? -7.341 4.586 21.828 1.00 97.19 270 GLU A O 1
ATOM 2044 N N . GLY A 1 271 ? -8.316 4.348 19.818 1.00 94.94 271 GLY A N 1
ATOM 2045 C CA . GLY A 1 271 ? -9.705 4.421 20.276 1.00 94.94 271 GLY A CA 1
ATOM 2046 C C . GLY A 1 271 ? -10.361 3.071 20.577 1.00 94.94 271 GLY A C 1
ATOM 2047 O O . GLY A 1 271 ? -11.547 3.027 20.905 1.00 94.94 271 GLY A O 1
ATOM 2048 N N . GLY A 1 272 ? -9.639 1.954 20.452 1.00 95.62 272 GLY A N 1
ATOM 2049 C CA . GLY A 1 272 ? -10.205 0.622 20.663 1.00 95.62 272 GLY A CA 1
ATOM 2050 C C . GLY A 1 272 ? -9.444 -0.477 19.937 1.00 95.62 272 GLY A C 1
ATOM 2051 O O . GLY A 1 272 ? -8.234 -0.413 19.756 1.00 95.62 272 GLY A O 1
ATOM 2052 N N . SER A 1 273 ? -10.149 -1.521 19.521 1.00 96.94 273 SER A N 1
ATOM 2053 C CA . SER A 1 273 ? -9.559 -2.605 18.738 1.00 96.94 273 SER A CA 1
ATOM 2054 C C . SER A 1 273 ? -10.521 -3.111 17.674 1.00 96.94 273 SER A C 1
ATOM 2056 O O . SER A 1 273 ? -11.732 -2.889 17.745 1.00 96.94 273 SER A O 1
ATOM 2058 N N . VAL A 1 274 ? -9.974 -3.793 16.677 1.00 97.69 274 VAL A N 1
ATOM 2059 C CA . VAL A 1 274 ? -10.743 -4.548 15.691 1.00 97.69 274 VAL A CA 1
ATOM 2060 C C . VAL A 1 274 ? -10.389 -6.013 15.840 1.00 97.69 274 VAL A C 1
ATOM 2062 O O . VAL A 1 274 ? -9.216 -6.363 15.944 1.00 97.69 274 VAL A O 1
ATOM 2065 N N . GLU A 1 275 ? -11.403 -6.871 15.846 1.00 96.94 275 GLU A N 1
ATOM 2066 C CA . GLU A 1 275 ? -11.227 -8.311 15.982 1.00 96.94 275 GLU A CA 1
ATOM 2067 C C . GLU A 1 275 ? -11.998 -9.083 14.924 1.00 96.94 275 GLU A C 1
ATOM 2069 O O . GLU A 1 275 ? -13.140 -8.744 14.614 1.00 96.94 275 GLU A O 1
ATOM 2074 N N . TYR A 1 276 ? -11.432 -10.185 14.449 1.00 97.00 276 TYR A N 1
ATOM 2075 C CA . TYR A 1 276 ? -12.089 -11.067 13.490 1.00 97.00 276 TYR A CA 1
ATOM 2076 C C . TYR A 1 276 ? -11.672 -12.522 13.709 1.00 97.00 276 TYR A C 1
ATOM 2078 O O . TYR A 1 276 ? -10.591 -12.797 14.222 1.00 97.00 276 TYR A O 1
ATOM 2086 N N . ALA A 1 277 ? -12.536 -13.466 13.348 1.00 95.56 277 ALA A N 1
ATOM 2087 C CA . ALA A 1 277 ? -12.127 -14.857 13.167 1.00 95.56 277 ALA A CA 1
ATOM 2088 C C . ALA A 1 277 ? -11.700 -15.051 11.701 1.00 95.56 277 ALA A C 1
ATOM 2090 O O . ALA A 1 277 ? -12.321 -14.438 10.828 1.00 95.56 277 ALA A O 1
ATOM 2091 N N . PRO A 1 278 ? -10.681 -15.873 11.391 1.00 92.56 278 PRO A N 1
ATOM 2092 C CA . PRO A 1 278 ? -10.309 -16.157 10.005 1.00 92.56 278 PRO A CA 1
ATOM 2093 C C . PRO A 1 278 ? -11.525 -16.567 9.156 1.00 92.56 278 PRO A C 1
ATOM 2095 O O . PRO A 1 278 ? -12.320 -17.407 9.569 1.00 92.56 278 PRO A O 1
ATOM 2098 N N . GLY A 1 279 ? -11.700 -15.934 7.992 1.00 90.06 279 GLY A N 1
ATOM 2099 C CA . GLY A 1 279 ? -12.854 -16.157 7.106 1.00 90.06 279 GLY A CA 1
ATOM 2100 C C . GLY A 1 279 ? -14.162 -15.469 7.526 1.00 90.06 279 GLY A C 1
ATOM 2101 O O . GLY A 1 279 ? -15.163 -15.612 6.831 1.00 90.06 279 GLY A O 1
ATOM 2102 N N . SER A 1 280 ? -14.176 -14.716 8.630 1.00 92.44 280 SER A N 1
ATOM 2103 C CA . SER A 1 280 ? -15.340 -13.955 9.107 1.00 92.44 280 SER A CA 1
ATOM 2104 C C . SER A 1 280 ? -15.147 -12.445 8.953 1.00 92.44 280 SER A C 1
ATOM 2106 O O . SER A 1 280 ? -14.024 -11.949 8.849 1.00 92.44 280 SER A O 1
ATOM 2108 N N . ALA A 1 281 ? -16.252 -11.697 8.987 1.00 91.56 281 ALA A N 1
ATOM 2109 C CA . ALA A 1 281 ? -16.212 -10.238 9.001 1.00 91.56 281 ALA A CA 1
ATOM 2110 C C . ALA A 1 281 ? -15.538 -9.698 10.275 1.00 91.56 281 ALA A C 1
ATOM 2112 O O . ALA A 1 281 ? -15.663 -10.269 11.364 1.00 91.56 281 ALA A O 1
ATOM 2113 N N . ALA A 1 282 ? -14.842 -8.570 10.135 1.00 95.94 282 ALA A N 1
ATOM 2114 C CA . ALA A 1 282 ? -14.242 -7.873 11.260 1.00 95.94 282 ALA A CA 1
ATOM 2115 C C . ALA A 1 282 ? -15.296 -7.169 12.125 1.00 95.94 282 ALA A C 1
ATOM 2117 O O . ALA A 1 282 ? -16.301 -6.664 11.631 1.00 95.94 282 ALA A O 1
ATOM 2118 N N . THR A 1 283 ? -15.043 -7.125 13.432 1.00 94.94 283 THR A N 1
ATOM 2119 C CA . THR A 1 283 ? -15.922 -6.522 14.441 1.00 94.94 283 THR A CA 1
ATOM 2120 C C . THR A 1 283 ? -15.181 -5.448 15.221 1.00 94.94 283 THR A C 1
ATOM 2122 O O . THR A 1 283 ? -14.050 -5.653 15.665 1.00 94.94 283 THR A O 1
ATOM 2125 N N . LEU A 1 284 ? -15.834 -4.302 15.402 1.00 94.69 284 LEU A N 1
ATOM 2126 C CA . LEU A 1 284 ? -15.300 -3.176 16.156 1.00 94.69 284 LEU A CA 1
ATOM 2127 C C . LEU A 1 284 ? -15.466 -3.434 17.657 1.00 94.69 284 LEU A C 1
ATOM 2129 O O . LEU A 1 284 ? -16.547 -3.804 18.113 1.00 94.69 284 LEU A O 1
ATOM 2133 N N . ARG A 1 285 ? -14.412 -3.209 18.443 1.00 94.81 285 ARG A N 1
ATOM 2134 C CA . ARG A 1 285 ? -14.416 -3.369 19.902 1.00 94.81 285 ARG A CA 1
ATOM 2135 C C . ARG A 1 285 ? -13.946 -2.076 20.560 1.00 94.81 285 ARG A C 1
ATOM 2137 O O . ARG A 1 285 ? -12.759 -1.881 20.820 1.00 94.81 285 ARG A O 1
ATOM 2144 N N . LEU A 1 286 ? -14.909 -1.201 20.839 1.00 94.19 286 LEU A N 1
ATOM 2145 C CA . LEU A 1 286 ? -14.683 0.046 21.571 1.00 94.19 286 LEU A CA 1
ATOM 2146 C C . LEU A 1 286 ? -14.643 -0.197 23.093 1.00 94.19 286 LEU A C 1
ATOM 2148 O O . LEU A 1 286 ? -15.275 -1.150 23.580 1.00 94.19 286 LEU A O 1
ATOM 2152 N N . PRO A 1 287 ? -13.917 0.642 23.851 1.00 93.56 287 PRO A N 1
ATOM 2153 C CA . PRO A 1 287 ? -13.934 0.607 25.307 1.00 93.56 287 PRO A CA 1
ATOM 2154 C C . PRO A 1 287 ? -15.291 1.060 25.864 1.00 93.56 287 PRO A C 1
ATOM 2156 O O . PRO A 1 287 ? -16.007 1.856 25.253 1.00 93.56 287 PRO A O 1
ATOM 2159 N N . VAL A 1 288 ? -15.630 0.563 27.057 1.00 94.44 288 VAL A N 1
ATOM 2160 C CA . VAL A 1 288 ? -16.778 1.061 27.827 1.00 94.44 288 VAL A CA 1
ATOM 2161 C C . VAL A 1 288 ? -16.425 2.447 28.351 1.00 94.44 288 VAL A C 1
ATOM 2163 O O . VAL A 1 288 ? -15.440 2.602 29.067 1.00 94.44 288 VAL A O 1
ATOM 2166 N N . SER A 1 289 ? -17.230 3.444 27.998 1.00 94.25 289 SER A N 1
ATOM 2167 C CA . SER A 1 289 ? -17.043 4.833 28.426 1.00 94.25 289 SER A CA 1
ATOM 2168 C C . SER A 1 289 ? -18.066 5.272 29.465 1.00 94.25 289 SER A C 1
ATOM 2170 O O . SER A 1 289 ? -17.774 6.158 30.261 1.00 94.25 289 SER A O 1
ATOM 2172 N N . ASN A 1 290 ? -19.269 4.698 29.443 1.00 93.88 290 ASN A N 1
ATOM 2173 C CA . ASN A 1 290 ? -20.341 5.057 30.360 1.00 93.88 290 ASN A CA 1
ATOM 2174 C C . ASN A 1 290 ? -21.174 3.827 30.742 1.00 93.88 290 ASN A C 1
ATOM 2176 O O . ASN A 1 290 ? -21.387 2.930 29.923 1.00 93.88 290 ASN A O 1
ATOM 2180 N N . VAL A 1 291 ? -21.661 3.811 31.983 1.00 94.44 291 VAL A N 1
ATOM 2181 C CA . VAL A 1 291 ? -22.507 2.753 32.545 1.00 94.44 291 VAL A CA 1
ATOM 2182 C C . VAL A 1 291 ? -23.802 3.396 33.020 1.00 94.44 291 VAL A C 1
ATOM 2184 O O . VAL A 1 291 ? -23.793 4.227 33.923 1.00 94.44 291 VAL A O 1
ATOM 2187 N N . SER A 1 292 ? -24.922 3.019 32.412 1.00 93.62 292 SER A N 1
ATOM 2188 C CA . SER A 1 292 ? -26.252 3.452 32.834 1.00 93.62 292 SER A CA 1
ATOM 2189 C C . SER A 1 292 ? -26.944 2.315 33.571 1.00 93.62 292 SER A C 1
ATOM 2191 O O . SER A 1 292 ? -26.964 1.189 33.079 1.00 93.62 292 SER A O 1
ATOM 2193 N N . ILE A 1 293 ? -27.508 2.607 34.741 1.00 92.88 293 ILE A N 1
ATOM 2194 C CA . ILE A 1 293 ? -28.298 1.661 35.533 1.00 92.88 293 ILE A CA 1
ATOM 2195 C C . ILE A 1 293 ? -29.744 2.145 35.525 1.00 92.88 293 ILE A C 1
ATOM 2197 O O . ILE A 1 293 ? -30.007 3.319 35.790 1.00 92.88 293 ILE A O 1
ATOM 2201 N N . GLN A 1 294 ? -30.675 1.249 35.215 1.00 92.50 294 GLN A N 1
ATOM 2202 C CA . GLN A 1 294 ? -32.107 1.524 35.219 1.00 92.50 294 GLN A CA 1
ATOM 2203 C C . GLN A 1 294 ? -32.841 0.592 36.194 1.00 92.50 294 GLN A C 1
ATOM 2205 O O . GLN A 1 294 ? -32.572 -0.610 36.170 1.00 92.50 294 GLN A O 1
ATOM 2210 N N . PRO A 1 295 ? -33.785 1.111 37.005 1.00 90.62 295 PRO A N 1
ATOM 2211 C CA . PRO A 1 295 ? -34.100 2.533 37.183 1.00 90.62 295 PRO A CA 1
ATOM 2212 C C . PRO A 1 295 ? -32.949 3.312 37.849 1.00 90.62 295 PRO A C 1
ATOM 2214 O O . PRO A 1 295 ? -32.240 2.788 38.705 1.00 90.62 295 PRO A O 1
ATOM 2217 N N . ALA A 1 296 ? -32.760 4.572 37.446 1.00 83.00 296 ALA A N 1
ATOM 2218 C CA . ALA A 1 296 ? -31.714 5.449 37.976 1.00 83.00 296 ALA A CA 1
ATOM 2219 C C . ALA A 1 296 ? -32.144 6.050 39.327 1.00 83.00 296 ALA A C 1
ATOM 2221 O O . ALA A 1 296 ? -32.507 7.222 39.415 1.00 83.00 296 ALA A O 1
ATOM 2222 N N . THR A 1 297 ? -32.164 5.229 40.378 1.00 79.12 297 THR A N 1
ATOM 2223 C CA . THR A 1 297 ? -32.616 5.624 41.719 1.00 79.12 297 THR A CA 1
ATOM 2224 C C . THR A 1 297 ? -31.492 5.493 42.747 1.00 79.12 297 THR A C 1
ATOM 2226 O O . THR A 1 297 ? -30.964 4.413 42.993 1.00 79.12 297 THR A O 1
ATOM 2229 N N . THR A 1 298 ? -31.117 6.610 43.381 1.00 83.81 298 THR A N 1
ATOM 2230 C CA . THR A 1 298 ? -30.125 6.648 44.470 1.00 83.81 298 THR A CA 1
ATOM 2231 C C . THR A 1 298 ? -30.529 7.682 45.536 1.00 83.81 298 THR A C 1
ATOM 2233 O O . THR A 1 298 ? -30.638 8.858 45.190 1.00 83.81 298 THR A O 1
ATOM 2236 N N . PRO A 1 299 ? -30.712 7.306 46.821 1.00 87.31 299 PRO A N 1
ATOM 2237 C CA . PRO A 1 299 ? -30.660 5.946 47.359 1.00 87.31 299 PRO A CA 1
ATOM 2238 C C . PRO A 1 299 ? -31.911 5.133 46.994 1.00 87.31 299 PRO A C 1
ATOM 2240 O O . PRO A 1 299 ? -33.018 5.665 46.954 1.00 87.31 299 PRO A O 1
ATOM 2243 N N . VAL A 1 300 ? -31.745 3.824 46.803 1.00 87.44 300 VAL A N 1
ATOM 2244 C CA . VAL A 1 300 ? -32.874 2.887 46.767 1.00 87.44 300 VAL A CA 1
ATOM 2245 C C . VAL A 1 300 ? -33.297 2.587 48.206 1.00 87.44 300 VAL A C 1
ATOM 2247 O O . VAL A 1 300 ? -32.464 2.232 49.042 1.00 87.44 300 VAL A O 1
ATOM 2250 N N . ARG A 1 301 ? -34.587 2.738 48.511 1.00 90.31 301 ARG A N 1
ATOM 2251 C CA . ARG A 1 301 ? -35.186 2.309 49.782 1.00 90.31 301 ARG A CA 1
ATOM 2252 C C . ARG A 1 301 ? -36.044 1.082 49.503 1.00 90.31 301 ARG A C 1
ATOM 2254 O O . ARG A 1 301 ? -36.878 1.144 48.611 1.00 90.31 301 ARG A O 1
ATOM 2261 N N . MET A 1 302 ? -35.813 0.003 50.245 1.00 91.62 302 MET A N 1
ATOM 2262 C CA . MET A 1 302 ? -36.548 -1.256 50.122 1.00 91.62 302 MET A CA 1
ATOM 2263 C C . MET A 1 302 ? -36.979 -1.721 51.508 1.00 91.62 302 MET A C 1
ATOM 2265 O O . MET A 1 302 ? -36.205 -1.610 52.463 1.00 91.62 302 MET A O 1
ATOM 2269 N N . ASN A 1 303 ? -38.197 -2.238 51.615 1.00 93.56 303 ASN A N 1
ATOM 2270 C CA . ASN A 1 303 ? -38.662 -2.933 52.811 1.00 93.56 303 ASN A CA 1
ATOM 2271 C C . ASN A 1 303 ? -38.212 -4.403 52.790 1.00 93.56 303 ASN A C 1
ATOM 2273 O O . ASN A 1 303 ? -37.905 -4.953 51.735 1.00 93.56 303 ASN A O 1
ATOM 2277 N N . LEU A 1 304 ? -38.196 -5.056 53.957 1.00 93.44 304 LEU A N 1
ATOM 2278 C CA . LEU A 1 304 ? -37.832 -6.473 54.071 1.00 93.44 304 LEU A CA 1
ATOM 2279 C C . LEU A 1 304 ? -38.699 -7.342 53.143 1.00 93.44 304 LEU A C 1
ATOM 2281 O O . LEU A 1 304 ? -39.927 -7.275 53.199 1.00 93.44 304 LEU A O 1
ATOM 2285 N N . GLY A 1 305 ? -38.061 -8.172 52.315 1.00 91.62 305 GLY A N 1
ATOM 2286 C CA . GLY A 1 305 ? -38.723 -9.042 51.343 1.00 91.62 305 GLY A CA 1
ATOM 2287 C C . GLY A 1 305 ? -39.060 -8.383 50.001 1.00 91.62 305 GLY A C 1
ATOM 2288 O O . GLY A 1 305 ? -39.473 -9.092 49.081 1.00 91.62 305 GLY A O 1
ATOM 2289 N N . GLU A 1 306 ? -38.870 -7.068 49.859 1.00 95.62 306 GLU A N 1
ATOM 2290 C CA . GLU A 1 306 ? -39.060 -6.357 48.595 1.00 95.62 306 GLU A CA 1
ATOM 2291 C C . GLU A 1 306 ? -37.998 -6.772 47.570 1.00 95.62 306 GLU A C 1
ATOM 2293 O O . GLU A 1 306 ? -36.865 -7.128 47.915 1.00 95.62 306 GLU A O 1
ATOM 2298 N N . THR A 1 307 ? -38.370 -6.717 46.290 1.00 94.81 307 THR A N 1
ATOM 2299 C CA . THR A 1 307 ? -37.454 -6.996 45.183 1.00 94.81 307 THR A CA 1
ATOM 2300 C C . THR A 1 307 ? -37.386 -5.822 44.220 1.00 94.81 307 THR A C 1
ATOM 2302 O O . THR A 1 307 ? -38.398 -5.181 43.947 1.00 94.81 307 THR A O 1
ATOM 2305 N N . LEU A 1 308 ? -36.193 -5.551 43.695 1.00 93.62 308 LEU A N 1
ATOM 2306 C CA . LEU A 1 308 ? -35.964 -4.529 42.676 1.00 93.62 308 LEU A CA 1
ATOM 2307 C C . LEU A 1 308 ? -35.104 -5.114 41.562 1.00 93.62 308 LEU A C 1
ATOM 2309 O O . LEU A 1 308 ? -34.030 -5.648 41.823 1.00 93.62 308 LEU A O 1
ATOM 2313 N N . THR A 1 309 ? -35.554 -4.980 40.316 1.00 95.25 309 THR A N 1
ATOM 2314 C CA . THR A 1 309 ? -34.740 -5.350 39.154 1.00 95.25 309 THR A CA 1
ATOM 2315 C C . THR A 1 309 ? -33.954 -4.137 38.678 1.00 95.25 309 THR A C 1
ATOM 2317 O O . THR A 1 309 ? -34.546 -3.106 38.363 1.00 95.25 309 THR A O 1
ATOM 2320 N N . LEU A 1 310 ? -32.631 -4.273 38.603 1.00 93.81 310 LEU A N 1
ATOM 2321 C CA . LEU A 1 310 ? -31.744 -3.303 37.973 1.00 93.81 310 LEU A CA 1
ATOM 2322 C C . LEU A 1 310 ? -31.229 -3.860 36.647 1.00 93.81 310 LEU A C 1
ATOM 2324 O O . LEU A 1 310 ? -30.831 -5.020 36.575 1.00 93.81 310 LEU A O 1
ATOM 2328 N N . THR A 1 311 ? -31.194 -3.022 35.615 1.00 94.31 311 THR A N 1
ATOM 2329 C CA . THR A 1 311 ? -30.614 -3.340 34.303 1.00 94.31 311 THR A CA 1
ATOM 2330 C C . THR A 1 311 ? -29.477 -2.377 33.990 1.00 94.31 311 THR A C 1
ATOM 2332 O O . THR A 1 311 ? -29.634 -1.165 34.132 1.00 94.31 311 THR A O 1
ATOM 2335 N N . VAL A 1 312 ? -28.339 -2.907 33.546 1.00 95.31 312 VAL A N 1
ATOM 2336 C CA . VAL A 1 312 ? -27.177 -2.140 33.087 1.00 95.31 312 VAL A CA 1
ATOM 2337 C C . VAL A 1 312 ? -27.171 -2.041 31.569 1.00 95.31 312 VAL A C 1
ATOM 2339 O O . VAL A 1 312 ? -27.265 -3.041 30.857 1.00 95.31 312 VAL A O 1
ATOM 2342 N N . VAL A 1 313 ? -26.972 -0.821 31.078 1.00 94.50 313 VAL A N 1
ATOM 2343 C CA . VAL A 1 313 ? -26.676 -0.529 29.678 1.00 94.50 313 VAL A CA 1
ATOM 2344 C C . VAL A 1 313 ? -25.316 0.155 29.599 1.00 94.50 313 VAL A C 1
ATOM 2346 O O . VAL A 1 313 ? -25.084 1.188 30.228 1.00 94.50 313 VAL A O 1
ATOM 2349 N N . LEU A 1 314 ? -24.402 -0.442 28.840 1.00 95.31 314 LEU A N 1
ATOM 2350 C CA . LEU A 1 314 ? -23.047 0.061 28.640 1.00 95.31 314 LEU A CA 1
ATOM 2351 C C . LEU A 1 314 ? -22.985 0.867 27.348 1.00 95.31 314 LEU A C 1
ATOM 2353 O O . LEU A 1 314 ? -23.574 0.465 26.347 1.00 95.31 314 LEU A O 1
ATOM 2357 N N . TYR A 1 315 ? -22.237 1.965 27.353 1.00 94.38 315 TYR A N 1
ATOM 2358 C CA . TYR A 1 315 ? -22.059 2.821 26.184 1.00 94.38 315 TYR A CA 1
ATOM 2359 C C . TYR A 1 315 ? -20.579 3.078 25.905 1.00 94.38 315 TYR A C 1
ATOM 2361 O O . TYR A 1 315 ? -19.780 3.260 26.828 1.00 94.38 315 TYR A O 1
ATOM 2369 N N . ALA A 1 316 ? -20.221 3.123 24.625 1.00 93.06 316 ALA A N 1
ATOM 2370 C CA . ALA A 1 316 ? -18.953 3.665 24.155 1.00 93.06 316 ALA A CA 1
ATOM 2371 C C . ALA A 1 316 ? -18.979 5.204 24.158 1.00 93.06 316 ALA A C 1
ATOM 2373 O O . ALA A 1 316 ? -20.039 5.821 24.261 1.00 93.06 316 ALA A O 1
ATOM 2374 N N . ALA A 1 317 ? -17.810 5.835 24.006 1.00 88.69 317 ALA A N 1
ATOM 2375 C CA . ALA A 1 317 ? -17.677 7.298 24.036 1.00 88.69 317 ALA A CA 1
ATOM 2376 C C . ALA A 1 317 ? -18.483 8.012 22.932 1.00 88.69 317 ALA A C 1
ATOM 2378 O O . ALA A 1 317 ? -18.872 9.163 23.087 1.00 88.69 317 ALA A O 1
ATOM 2379 N N . ASN A 1 318 ? -18.775 7.315 21.831 1.00 86.31 318 ASN A N 1
ATOM 2380 C CA . ASN A 1 318 ? -19.597 7.815 20.728 1.00 86.31 318 ASN A CA 1
ATOM 2381 C C . ASN A 1 318 ? -21.113 7.587 20.931 1.00 86.31 318 ASN A C 1
ATOM 2383 O O . ASN A 1 318 ? -21.880 7.774 19.992 1.00 86.31 318 ASN A O 1
ATOM 2387 N N . GLY A 1 319 ? -21.543 7.121 22.109 1.00 88.88 319 GLY A N 1
ATOM 2388 C CA . GLY A 1 319 ? -22.946 6.832 22.424 1.00 88.88 319 GLY A CA 1
ATOM 2389 C C . GLY A 1 319 ? -23.461 5.474 21.932 1.00 88.88 319 GLY A C 1
ATOM 2390 O O . GLY A 1 319 ? -24.619 5.146 22.178 1.00 88.88 319 GLY A O 1
ATOM 2391 N N . THR A 1 320 ? -22.632 4.653 21.279 1.00 90.50 320 THR A N 1
ATOM 2392 C CA . THR A 1 320 ? -23.038 3.303 20.846 1.00 90.50 320 THR A CA 1
ATOM 2393 C C . THR A 1 320 ? -23.241 2.398 22.057 1.00 90.50 320 THR A C 1
ATOM 2395 O O . THR A 1 320 ? -22.365 2.319 22.919 1.00 90.50 320 THR A O 1
ATOM 2398 N N . GLN A 1 321 ? -24.363 1.681 22.109 1.00 93.25 321 GLN A N 1
ATOM 2399 C CA . GLN A 1 321 ? -24.611 0.679 23.142 1.00 93.25 321 GLN A CA 1
ATOM 2400 C C . GLN A 1 321 ? -23.713 -0.551 22.941 1.00 93.25 321 GLN A C 1
ATOM 2402 O O . GLN A 1 321 ? -23.629 -1.106 21.847 1.00 93.25 321 GLN A O 1
ATOM 2407 N N . LEU A 1 322 ? -23.071 -1.003 24.017 1.00 92.75 322 LEU A N 1
ATOM 2408 C CA . LEU A 1 322 ? -22.201 -2.176 24.045 1.00 92.75 322 LEU A CA 1
ATOM 2409 C C . LEU A 1 322 ? -22.952 -3.356 24.670 1.00 92.75 322 LEU A C 1
ATOM 2411 O O . LEU A 1 322 ? -23.209 -3.378 25.874 1.00 92.75 322 LEU A O 1
ATOM 2415 N N . THR A 1 323 ? -23.320 -4.335 23.847 1.00 89.94 323 THR A N 1
ATOM 2416 C CA . THR A 1 323 ? -24.073 -5.535 24.263 1.00 89.94 323 THR A CA 1
ATOM 2417 C C . THR A 1 323 ? -23.190 -6.771 24.440 1.00 89.94 323 THR A C 1
ATOM 2419 O O . THR A 1 323 ? -23.630 -7.784 24.971 1.00 89.94 323 THR A O 1
ATOM 2422 N N . ASP A 1 324 ? -21.928 -6.682 24.032 1.00 86.62 324 ASP A N 1
ATOM 2423 C CA . ASP A 1 324 ? -20.927 -7.750 23.974 1.00 86.62 324 ASP A CA 1
ATOM 2424 C C . ASP A 1 324 ? -19.919 -7.693 25.139 1.00 86.62 324 ASP A C 1
ATOM 2426 O O . ASP A 1 324 ? -18.813 -8.235 25.059 1.00 86.62 324 ASP A O 1
ATOM 2430 N N . ARG A 1 325 ? -20.262 -6.966 26.204 1.00 90.12 325 ARG A N 1
ATOM 2431 C CA . ARG A 1 325 ? -19.413 -6.725 27.373 1.00 90.12 325 ARG A CA 1
ATOM 2432 C C . ARG A 1 325 ? -20.036 -7.391 28.592 1.00 90.12 325 ARG A C 1
ATOM 2434 O O . ARG A 1 325 ? -21.219 -7.212 28.859 1.00 90.12 325 ARG A O 1
ATOM 2441 N N . ALA A 1 326 ? -19.227 -8.147 29.329 1.00 89.25 326 ALA A N 1
ATOM 2442 C CA . ALA A 1 326 ? -19.670 -8.787 30.559 1.00 89.25 326 ALA A CA 1
ATOM 2443 C C . ALA A 1 326 ? -19.872 -7.749 31.674 1.00 89.25 326 ALA A C 1
ATOM 2445 O O . ALA A 1 326 ? -19.038 -6.860 31.860 1.00 89.25 326 ALA A O 1
ATOM 2446 N N . VAL A 1 327 ? -20.958 -7.899 32.432 1.00 93.62 327 VAL A N 1
ATOM 2447 C CA . VAL A 1 327 ? -21.263 -7.102 33.625 1.00 93.62 327 VAL A CA 1
ATOM 2448 C C . VAL A 1 327 ? -21.190 -8.012 34.845 1.00 93.62 327 VAL A C 1
ATOM 2450 O O . VAL A 1 327 ? -21.859 -9.041 34.896 1.00 93.62 327 VAL A O 1
ATOM 2453 N N . ASN A 1 328 ? -20.387 -7.618 35.833 1.00 92.69 328 ASN A N 1
ATOM 2454 C CA . ASN A 1 328 ? -20.273 -8.323 37.106 1.00 92.69 328 ASN A CA 1
ATOM 2455 C C . ASN A 1 328 ? -20.943 -7.503 38.208 1.00 92.69 328 ASN A C 1
ATOM 2457 O O . ASN A 1 328 ? -20.654 -6.317 38.365 1.00 92.69 328 ASN A O 1
ATOM 2461 N N . TRP A 1 329 ? -21.806 -8.152 38.985 1.00 93.19 329 TRP A N 1
ATOM 2462 C CA . TRP A 1 329 ? -22.537 -7.544 40.095 1.00 93.19 329 TRP A CA 1
ATOM 2463 C C . TRP A 1 329 ? -22.010 -8.067 41.430 1.00 93.19 329 TRP A C 1
ATOM 2465 O O . TRP A 1 329 ? -21.714 -9.254 41.562 1.00 93.19 329 TRP A O 1
ATOM 2475 N N . SER A 1 330 ? -21.922 -7.198 42.434 1.00 93.62 330 SER A N 1
ATOM 2476 C CA . SER A 1 330 ? -21.503 -7.569 43.786 1.00 93.62 330 SER A CA 1
ATOM 2477 C C . SER A 1 330 ? -22.275 -6.782 44.847 1.00 93.62 330 SER A C 1
ATOM 2479 O O . SER A 1 330 ? -22.777 -5.689 44.593 1.00 93.62 330 SER A O 1
ATOM 2481 N N . THR A 1 331 ? -22.402 -7.369 46.041 1.00 93.69 331 THR A N 1
ATOM 2482 C CA . THR A 1 331 ? -22.999 -6.738 47.227 1.00 93.69 331 THR A CA 1
ATOM 2483 C C . THR A 1 331 ? -21.968 -6.731 48.347 1.00 93.69 331 THR A C 1
ATOM 2485 O O . THR A 1 331 ? -21.266 -7.721 48.556 1.00 93.69 331 THR A O 1
ATOM 2488 N N . SER A 1 332 ? -21.867 -5.620 49.073 1.00 95.50 332 SER A N 1
ATOM 2489 C CA . SER A 1 332 ? -21.004 -5.526 50.254 1.00 95.50 332 SER A CA 1
ATOM 2490 C C . SER A 1 332 ? -21.583 -6.273 51.458 1.00 95.50 332 SER A C 1
ATOM 2492 O O . SER A 1 332 ? -20.837 -6.642 52.363 1.00 95.50 332 SER A O 1
ATOM 2494 N N . ASN A 1 333 ? -22.901 -6.516 51.481 1.00 94.88 333 ASN A N 1
ATOM 2495 C CA . ASN A 1 333 ? -23.571 -7.238 52.556 1.00 94.88 333 ASN A CA 1
ATOM 2496 C C . ASN A 1 333 ? -24.749 -8.074 52.032 1.00 94.88 333 ASN A C 1
ATOM 2498 O O . ASN A 1 333 ? -25.881 -7.600 51.924 1.00 94.88 333 ASN A O 1
ATOM 2502 N N . GLY A 1 334 ? -24.485 -9.360 51.793 1.00 92.25 334 GLY A N 1
ATOM 2503 C CA . GLY A 1 334 ? -25.487 -10.324 51.331 1.00 92.25 334 GLY A CA 1
ATOM 2504 C C . GLY A 1 334 ? -26.611 -10.632 52.328 1.00 92.25 334 GLY A C 1
ATOM 2505 O O . GLY A 1 334 ? -27.603 -11.234 51.931 1.00 92.25 334 GLY A O 1
ATOM 2506 N N . ARG A 1 335 ? -26.477 -10.234 53.606 1.00 90.69 335 ARG A N 1
ATOM 2507 C CA . ARG A 1 335 ? -27.545 -10.366 54.616 1.00 90.69 335 ARG A CA 1
ATOM 2508 C C . ARG A 1 335 ? -28.554 -9.218 54.571 1.00 90.69 335 ARG A C 1
ATOM 2510 O O . ARG A 1 335 ? -29.627 -9.367 55.136 1.00 90.69 335 ARG A O 1
ATOM 2517 N N . VAL A 1 336 ? -28.187 -8.087 53.964 1.00 92.00 336 VAL A N 1
ATOM 2518 C CA . VAL A 1 336 ? -29.059 -6.909 53.809 1.00 92.00 336 VAL A CA 1
ATOM 2519 C C . VAL A 1 336 ? -29.671 -6.876 52.416 1.00 92.00 336 VAL A C 1
ATOM 2521 O O . VAL A 1 336 ? -30.839 -6.553 52.281 1.00 92.00 336 VAL A O 1
ATOM 2524 N N . VAL A 1 337 ? -28.893 -7.205 51.382 1.00 92.88 337 VAL A N 1
ATOM 2525 C CA . VAL A 1 337 ? -29.401 -7.357 50.015 1.00 92.88 337 VAL A CA 1
ATOM 2526 C C . VAL A 1 337 ? -28.732 -8.558 49.368 1.00 92.88 337 VAL A C 1
ATOM 2528 O O . VAL A 1 337 ? -27.513 -8.571 49.173 1.00 92.88 337 VAL A O 1
ATOM 2531 N N . SER A 1 338 ? -29.540 -9.547 48.999 1.00 94.56 338 SER A N 1
ATOM 2532 C CA . SER A 1 338 ? -29.116 -10.682 48.178 1.00 94.56 338 SER A CA 1
ATOM 2533 C C . SER A 1 338 ? -29.295 -10.376 46.687 1.00 94.56 338 SER A C 1
ATOM 2535 O O . SER A 1 338 ? -30.161 -9.586 46.307 1.00 94.56 338 SER A O 1
ATOM 2537 N N . LEU A 1 339 ? -28.447 -10.977 45.847 1.00 95.88 339 LEU A N 1
ATOM 2538 C CA . LEU A 1 339 ? -28.414 -10.743 44.402 1.00 95.88 339 LEU A CA 1
ATOM 2539 C C . LEU A 1 339 ? -28.779 -12.019 43.643 1.00 95.88 339 LEU A C 1
ATOM 2541 O O . LEU A 1 339 ? -28.184 -13.070 43.878 1.00 95.88 339 LEU A O 1
ATOM 2545 N N . GLN A 1 340 ? -29.690 -11.907 42.682 1.00 95.44 340 GLN A N 1
ATOM 2546 C CA . GLN A 1 340 ? -29.910 -12.915 41.645 1.00 95.44 340 GLN A CA 1
ATOM 2547 C C . GLN A 1 340 ? -29.508 -12.312 40.296 1.00 95.44 340 GLN A C 1
ATOM 2549 O O . GLN A 1 340 ? -30.219 -11.477 39.738 1.00 95.44 340 GLN A O 1
ATOM 2554 N N . VAL A 1 341 ? -28.321 -12.680 39.811 1.00 94.44 341 VAL A N 1
ATOM 2555 C CA . VAL A 1 341 ? -27.693 -12.080 38.623 1.00 94.44 341 VAL A CA 1
ATOM 2556 C C . VAL A 1 341 ? -28.104 -12.826 37.356 1.00 94.44 341 VAL A C 1
ATOM 2558 O O . VAL A 1 341 ? -28.032 -14.050 37.301 1.00 94.44 341 VAL A O 1
ATOM 2561 N N . SER A 1 342 ? -28.465 -12.077 36.316 1.00 92.00 342 SER A N 1
ATOM 2562 C CA . SER A 1 342 ? -28.758 -12.578 34.974 1.00 92.00 342 SER A CA 1
ATOM 2563 C C . SER A 1 342 ? -28.131 -11.653 33.925 1.00 92.00 342 SER A C 1
ATOM 2565 O O . SER A 1 342 ? -28.789 -10.776 33.358 1.00 92.00 342 SER A O 1
ATOM 2567 N N . GLY A 1 343 ? -26.830 -11.839 33.676 1.00 89.88 343 GLY A N 1
ATOM 2568 C CA . GLY A 1 343 ? -26.057 -11.031 32.729 1.00 89.88 343 GLY A CA 1
ATOM 2569 C C . GLY A 1 343 ? -26.097 -9.542 33.081 1.00 89.88 343 GLY A C 1
ATOM 2570 O O . GLY A 1 343 ? -25.650 -9.127 34.150 1.00 89.88 343 GLY A O 1
ATOM 2571 N N . ASN A 1 344 ? -26.678 -8.736 32.192 1.00 92.44 344 ASN A N 1
ATOM 2572 C CA . ASN A 1 344 ? -26.784 -7.287 32.376 1.00 92.44 344 ASN A CA 1
ATOM 2573 C C . ASN A 1 344 ? -27.918 -6.872 33.327 1.00 92.44 344 ASN A C 1
ATOM 2575 O O . ASN A 1 344 ? -28.086 -5.682 33.568 1.00 92.44 344 ASN A O 1
ATOM 2579 N N . SER A 1 345 ? -28.698 -7.814 33.861 1.00 94.12 345 SER A N 1
ATOM 2580 C CA . SER A 1 345 ? -29.739 -7.541 34.857 1.00 94.12 345 SER A CA 1
ATOM 2581 C C . SER A 1 345 ? -29.434 -8.225 36.185 1.00 94.12 345 SER A C 1
ATOM 2583 O O . SER A 1 345 ? -28.837 -9.301 36.219 1.00 94.12 345 SER A O 1
ATOM 2585 N N . VAL A 1 346 ? -29.876 -7.625 37.286 1.00 95.69 346 VAL A N 1
ATOM 2586 C CA . VAL A 1 346 ? -29.830 -8.228 38.621 1.00 95.69 346 VAL A CA 1
ATOM 2587 C C . VAL A 1 346 ? -31.140 -7.970 39.353 1.00 95.69 346 VAL A C 1
ATOM 2589 O O . VAL A 1 346 ? -31.675 -6.864 39.311 1.00 95.69 346 VAL A O 1
ATOM 2592 N N . ILE A 1 347 ? -31.649 -8.987 40.042 1.00 95.75 347 ILE A N 1
ATOM 2593 C CA . ILE A 1 347 ? -32.744 -8.834 40.999 1.00 95.75 347 ILE A CA 1
ATOM 2594 C C . ILE A 1 347 ? -32.121 -8.696 42.386 1.00 95.75 347 ILE A C 1
ATOM 2596 O O . ILE A 1 347 ? -31.429 -9.597 42.867 1.00 95.75 347 ILE A O 1
ATOM 2600 N N . LEU A 1 348 ? -32.352 -7.546 43.009 1.00 94.44 348 LEU A N 1
ATOM 2601 C CA . LEU A 1 348 ? -32.048 -7.276 44.407 1.00 94.44 348 LEU A CA 1
ATOM 2602 C C . LEU A 1 348 ? -33.193 -7.803 45.267 1.00 94.44 348 LEU A C 1
ATOM 2604 O O . LEU A 1 348 ? -34.354 -7.589 44.917 1.00 94.44 348 LEU A O 1
ATOM 2608 N N . LYS A 1 349 ? -32.883 -8.425 46.403 1.00 94.81 349 LYS A N 1
ATOM 2609 C CA . LYS A 1 349 ? -33.875 -8.786 47.423 1.00 94.81 349 LYS A CA 1
ATOM 2610 C C . LYS A 1 349 ? -33.388 -8.377 48.810 1.00 94.81 349 LYS A C 1
ATOM 2612 O O . LYS A 1 349 ? -32.323 -8.848 49.222 1.00 94.81 349 LYS A O 1
ATOM 2617 N N . ALA A 1 350 ? -34.168 -7.517 49.466 1.00 91.56 350 ALA A N 1
ATOM 2618 C CA . ALA A 1 350 ? -33.934 -7.015 50.821 1.00 91.56 350 ALA A CA 1
ATOM 2619 C C . ALA A 1 350 ? -34.401 -7.997 51.904 1.00 91.56 350 ALA A C 1
ATOM 2621 O O . ALA A 1 350 ? -35.344 -8.783 51.646 1.00 91.56 350 ALA A O 1
#

Mean predicted aligned error: 8.71 Å